Protein AF-A0A0J1I1K5-F1 (afdb_monomer)

Solvent-accessible surface area (backbone atoms only — not comparable to full-atom values): 11848 Å² total; per-residue (Å²): 134,92,85,88,84,86,86,89,80,87,79,89,81,82,86,81,88,86,82,92,75,93,71,83,93,69,88,73,75,81,76,77,74,76,81,71,86,80,82,80,88,80,80,95,69,95,68,82,81,65,85,72,53,59,38,72,76,64,66,88,51,59,32,38,36,41,25,51,65,51,42,78,45,82,43,47,70,84,40,89,60,42,67,55,55,51,52,55,54,34,62,26,36,70,67,65,39,39,75,41,94,52,86,81,51,75,65,55,53,53,54,40,43,43,67,34,41,28,42,35,40,34,38,93,55,79,43,77,46,81,44,49,53,62,54,93,87,54,91,70,64,73,42,82,44,63,28,36,36,40,36,36,61,50,78,59,47,97,73,29,40,42,39,50,28,65,78,81,59,39,42,34,27,60,43,53,73,33,65,69,55,55,54,63,73,73,109

Secondary structure (DSSP, 8-state):
-----------------------------------------------------GGGG-PPPSEEEEEETTEEEEEETTSTTHHHHHHHHHHTT-S-PEEP-----HHHHHHHHHHS-EEEEEEEEEEEEEE----SSS--PPEEEEEEEEEEE-S--TT--BEEES-SS--EEPPPP-HHHHHHHT-

Foldseek 3Di:
DDDDDDDDDDDDDDDDDDDDDDDDDDPPPPPPPPLDPPQDDDDDDPDDPDPFQQLVVQDQFQWKWKADQLDTDIGGPPHPCRVVLSVLQSVQSGDFKDFDPDDDDPVNVNVCSNGFTKMKRFHPAWDWDFGWGDDPPDDTRTDIAIAGIWMFTQPQDQQTWIQGPPHPTHTMDDTHHCVVVVVVVVD

Radius of gyration: 24.59 Å; Cα contacts (8 Å, |Δi|>4): 272; chains: 1; bounding box: 60×59×76 Å

pLDDT: mean 71.67, std 24.19, range [26.0, 98.5]

Mean predicted aligned error: 14.51 Å

Nearest PDB structures (foldseek):
  9fsm-assembly1_A  TM=4.388E-01  e=3.111E+00  Klebsiella pneumoniae
  8co5-assembly1_A-2  TM=2.235E-01  e=1.132E+00  Agrobacterium fabrum str. C58
  5cd4-assembly2_Q  TM=4.104E-01  e=5.007E+00  Escherichia coli K-12
  3gw6-assembly1_B  TM=1.345E-01  e=1.618E+00  Escherichia phage K1F

Sequence (187 aa):
MNRILFPVICVIFLLVSGCNSTSDSTGKKINTVKTQMNISSESEGKRIITKNNAADLVKIPNKILYYHQGKSTVIPNNDPRFNNLINMTKARLDGSIDIYKSVITLSDVSAQKEKTDLLEFVYDNNVEVFWKPHANGQTQYQYRLVYNSLIFPLDGTRRDWLIVLPIQNGPLGPLKSPDELLKYLNT

Structure (mmCIF, N/CA/C/O backbone):
data_AF-A0A0J1I1K5-F1
#
_entry.id   AF-A0A0J1I1K5-F1
#
loop_
_atom_site.group_PDB
_atom_site.id
_atom_site.type_symbol
_atom_site.label_atom_id
_atom_site.label_alt_id
_atom_site.label_comp_id
_atom_site.label_asym_id
_atom_site.label_entity_id
_atom_site.label_seq_id
_atom_site.pdbx_PDB_ins_code
_atom_site.Cartn_x
_atom_site.Cartn_y
_atom_site.Cartn_z
_atom_site.occupancy
_atom_site.B_iso_or_equiv
_atom_site.auth_seq_id
_atom_site.auth_comp_id
_atom_site.auth_asym_id
_atom_site.auth_atom_id
_atom_site.pdbx_PDB_model_num
ATOM 1 N N . MET A 1 1 ? -27.178 -42.976 47.865 1.00 42.22 1 MET A N 1
ATOM 2 C CA . MET A 1 1 ? -25.808 -43.022 47.308 1.00 42.22 1 MET A CA 1
ATOM 3 C C . MET A 1 1 ? -25.881 -42.720 45.821 1.00 42.22 1 MET A C 1
ATOM 5 O O . MET A 1 1 ? -26.659 -43.355 45.124 1.00 42.22 1 MET A O 1
ATOM 9 N N . ASN A 1 2 ? -25.123 -41.715 45.382 1.00 43.59 2 ASN A N 1
ATOM 10 C CA . ASN A 1 2 ? -24.944 -41.308 43.987 1.00 43.59 2 ASN A CA 1
ATOM 11 C C . ASN A 1 2 ? -24.525 -42.474 43.079 1.00 43.59 2 ASN A C 1
ATOM 13 O O . ASN A 1 2 ? -23.621 -43.219 43.454 1.00 43.59 2 ASN A O 1
ATOM 17 N N . ARG A 1 3 ? -25.036 -42.500 41.839 1.00 43.06 3 ARG A N 1
ATOM 18 C CA . ARG A 1 3 ? -24.222 -42.261 40.630 1.00 43.06 3 ARG A CA 1
ATOM 19 C C . ARG A 1 3 ? -25.092 -42.117 39.376 1.00 43.06 3 ARG A C 1
ATOM 21 O O . ARG A 1 3 ? -25.944 -42.943 39.083 1.00 43.06 3 ARG A O 1
ATOM 28 N N . ILE A 1 4 ? -24.825 -41.022 38.675 1.00 49.50 4 ILE A N 1
ATOM 29 C CA . ILE A 1 4 ? -25.333 -40.617 37.367 1.00 49.50 4 ILE A CA 1
ATOM 30 C C . ILE A 1 4 ? -24.467 -41.290 36.291 1.00 49.50 4 ILE A C 1
ATOM 32 O O . ILE A 1 4 ? -23.243 -41.259 36.413 1.00 49.50 4 ILE A O 1
ATOM 36 N N . LEU A 1 5 ? -25.079 -41.813 35.224 1.00 41.66 5 LEU A N 1
ATOM 37 C CA . LEU A 1 5 ? -24.466 -41.874 33.893 1.00 41.66 5 LEU A CA 1
ATOM 38 C C . LEU A 1 5 ? -25.582 -41.818 32.831 1.00 41.66 5 LEU A C 1
ATOM 40 O O . LEU A 1 5 ? -26.450 -42.684 32.780 1.00 41.66 5 LEU A O 1
ATOM 44 N N . PHE A 1 6 ? -25.578 -40.742 32.049 1.00 35.94 6 PHE A N 1
ATOM 45 C CA . PHE A 1 6 ? -26.524 -40.397 30.977 1.00 35.94 6 PHE A CA 1
ATOM 46 C C . PHE A 1 6 ? -25.910 -40.761 29.593 1.00 35.94 6 PH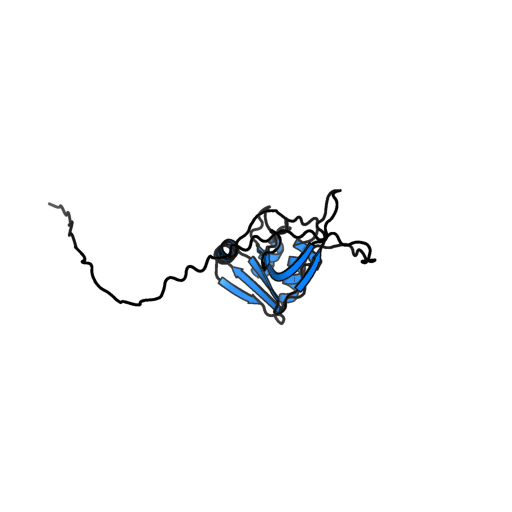E A C 1
ATOM 48 O O . PHE A 1 6 ? -24.762 -41.202 29.554 1.00 35.94 6 PHE A O 1
ATOM 55 N N . PRO A 1 7 ? -26.645 -40.676 28.464 1.00 53.16 7 PRO A N 1
ATOM 56 C CA . PRO A 1 7 ? -26.946 -41.812 27.592 1.00 53.16 7 PRO A CA 1
ATOM 57 C C . PRO A 1 7 ? -26.223 -41.771 26.230 1.00 53.16 7 PRO A C 1
ATOM 59 O O . PRO A 1 7 ? -25.714 -40.736 25.808 1.00 53.16 7 PRO A O 1
ATOM 62 N N . VAL A 1 8 ? -26.277 -42.879 25.482 1.00 41.12 8 VAL A N 1
ATOM 63 C CA . VAL A 1 8 ? -25.987 -42.907 24.038 1.00 41.12 8 VAL A CA 1
ATOM 64 C C . VAL A 1 8 ? -27.304 -43.145 23.306 1.00 41.12 8 VAL A C 1
ATOM 66 O O . VAL A 1 8 ? -27.814 -44.262 23.272 1.00 41.12 8 VAL A O 1
ATOM 69 N N . ILE A 1 9 ? -27.884 -42.074 22.765 1.00 49.22 9 ILE A N 1
ATOM 70 C CA . ILE A 1 9 ? -29.053 -42.134 21.885 1.00 49.22 9 ILE A CA 1
ATOM 71 C C . ILE A 1 9 ? -28.537 -42.048 20.449 1.00 49.22 9 ILE A C 1
ATOM 73 O O . ILE A 1 9 ? -28.048 -41.008 20.012 1.00 49.22 9 ILE A O 1
ATOM 77 N N . CYS A 1 10 ? -28.646 -43.160 19.725 1.00 38.72 10 CYS A N 1
ATOM 78 C CA . CYS A 1 10 ? -28.523 -43.199 18.274 1.00 38.72 10 CYS A CA 1
ATOM 79 C C . CYS A 1 10 ? -29.703 -42.448 17.651 1.00 38.72 10 CYS A C 1
ATOM 81 O O . CYS A 1 10 ? -30.845 -42.880 17.800 1.00 38.72 10 CYS A O 1
ATOM 83 N N . VAL A 1 11 ? -29.436 -41.373 16.910 1.00 41.34 11 VAL A N 1
ATOM 84 C CA . VAL A 1 11 ? -30.421 -40.792 15.991 1.00 41.34 11 VAL A CA 1
ATOM 85 C C . VAL A 1 11 ? -29.914 -40.965 14.567 1.00 41.34 11 VAL A C 1
ATOM 87 O O . VAL A 1 11 ? -28.931 -40.362 14.145 1.00 41.34 11 VAL A O 1
ATOM 90 N N . ILE A 1 12 ? -30.611 -41.845 13.859 1.00 45.97 12 ILE A N 1
ATOM 91 C CA . ILE A 1 12 ? -30.556 -42.064 12.418 1.00 45.97 12 ILE A CA 1
ATOM 92 C C . ILE A 1 12 ? -31.216 -40.856 11.743 1.00 45.97 12 ILE A C 1
ATOM 94 O O . ILE A 1 12 ? -32.338 -40.507 12.106 1.00 45.97 12 ILE A O 1
ATOM 98 N N . PHE A 1 13 ? -30.568 -40.257 10.740 1.00 38.47 13 PHE A N 1
ATOM 99 C CA . PHE A 1 13 ? -31.243 -39.360 9.799 1.00 38.47 13 PHE A CA 1
ATOM 100 C C . PHE A 1 13 ? -31.047 -39.838 8.359 1.00 38.47 13 PHE A C 1
ATOM 102 O O . PHE A 1 13 ? -29.935 -40.079 7.893 1.00 38.47 13 PHE A O 1
ATOM 109 N N . LEU A 1 14 ? -32.194 -40.023 7.713 1.00 34.03 14 LEU A N 1
ATOM 110 C CA . LEU A 1 14 ? -32.440 -40.548 6.378 1.00 34.03 14 LEU A CA 1
ATOM 111 C C . LEU A 1 14 ? -32.019 -39.563 5.270 1.00 34.03 14 LEU A C 1
ATOM 113 O O . LEU A 1 14 ? -32.291 -38.367 5.353 1.00 34.03 14 LEU A O 1
ATOM 117 N N . LEU A 1 15 ? -31.437 -40.109 4.196 1.00 41.03 15 LEU A N 1
ATOM 118 C CA . LEU A 1 15 ? -31.543 -39.601 2.814 1.00 41.03 15 LEU A CA 1
ATOM 119 C C . LEU A 1 15 ? -33.011 -39.820 2.353 1.00 41.03 15 LEU A C 1
ATOM 121 O O . LEU A 1 15 ? -33.654 -40.735 2.858 1.00 41.03 15 LEU A O 1
ATOM 125 N N . VAL A 1 16 ? -33.651 -39.070 1.445 1.00 39.62 16 VAL A N 1
ATOM 126 C CA . VAL A 1 16 ? -33.302 -38.780 0.040 1.00 39.62 16 VAL A CA 1
ATOM 127 C C . VAL A 1 16 ? -34.242 -37.679 -0.529 1.00 39.62 16 VAL A C 1
ATOM 129 O O . VAL A 1 16 ? -35.388 -37.584 -0.099 1.00 39.62 16 VAL A O 1
ATOM 132 N N . SER A 1 17 ? -33.784 -36.999 -1.596 1.00 36.69 17 SER A N 1
ATOM 133 C CA . SER A 1 17 ? -34.546 -36.415 -2.735 1.00 36.69 17 SER A CA 1
ATOM 134 C C . SER A 1 17 ? -35.222 -35.047 -2.533 1.00 36.69 17 SER A C 1
ATOM 136 O O . SER A 1 17 ? -36.036 -34.875 -1.643 1.00 36.69 17 SER A O 1
ATOM 138 N N . GLY A 1 18 ? -35.014 -34.027 -3.373 1.00 30.19 18 GLY A N 1
ATOM 139 C CA . GLY A 1 18 ? -34.234 -33.903 -4.605 1.00 30.19 18 GLY A CA 1
ATOM 140 C C . GLY A 1 18 ? -34.446 -32.519 -5.239 1.00 30.19 18 GLY A C 1
ATOM 141 O O . GLY A 1 18 ? -35.265 -31.741 -4.759 1.00 30.19 18 GLY A O 1
ATOM 142 N N . CYS A 1 19 ? -33.731 -32.224 -6.325 1.00 27.92 19 CYS A N 1
ATOM 143 C CA . CYS A 1 19 ? -34.276 -31.470 -7.457 1.00 27.92 19 CYS A CA 1
ATOM 144 C C . CYS A 1 19 ? -33.367 -31.645 -8.679 1.00 27.92 19 CYS A C 1
ATOM 146 O O . CYS A 1 19 ? -32.163 -31.401 -8.618 1.00 27.92 19 CYS A O 1
ATOM 148 N N . ASN A 1 20 ? -33.980 -32.078 -9.779 1.00 33.16 20 ASN A N 1
ATOM 149 C CA . ASN A 1 20 ? -33.426 -32.049 -11.123 1.00 33.16 20 ASN A CA 1
ATOM 150 C C . ASN A 1 20 ? -33.171 -30.601 -11.551 1.00 33.16 20 ASN A C 1
ATOM 152 O O . ASN A 1 20 ? -34.064 -29.759 -11.505 1.00 33.16 20 ASN A O 1
ATOM 156 N N . SER A 1 21 ? -31.989 -30.344 -12.090 1.00 33.28 21 SER A N 1
ATOM 157 C CA . SER A 1 21 ? -31.790 -29.339 -13.130 1.00 33.28 21 SER A CA 1
ATOM 158 C C . SER A 1 21 ? -30.712 -29.874 -14.055 1.00 33.28 21 SER A C 1
ATOM 160 O O . SER A 1 21 ? -29.524 -29.856 -13.745 1.00 33.28 21 SER A O 1
ATOM 162 N N . THR A 1 22 ? -31.165 -30.432 -15.171 1.00 36.47 22 THR A N 1
ATOM 163 C CA . THR A 1 22 ? -30.369 -30.709 -16.359 1.00 36.47 22 THR A CA 1
ATOM 164 C C . THR A 1 22 ? -29.665 -29.415 -16.765 1.00 36.47 22 THR A C 1
ATOM 166 O O . THR A 1 22 ? -30.315 -28.439 -17.129 1.00 36.47 22 THR A O 1
ATOM 169 N N . SER A 1 23 ? -28.340 -29.393 -16.675 1.00 32.69 23 SER A N 1
ATOM 170 C CA . SER A 1 23 ? -27.503 -28.380 -17.309 1.00 32.69 23 SER A CA 1
ATOM 171 C C . SER A 1 23 ? -26.355 -29.112 -17.971 1.00 32.69 23 SER A C 1
ATOM 173 O O . SER A 1 23 ? -25.523 -29.723 -17.301 1.00 32.69 23 SER A O 1
ATOM 175 N N . ASP A 1 24 ? -26.364 -29.050 -19.294 1.00 28.25 24 ASP A N 1
ATOM 176 C CA . ASP A 1 24 ? -25.422 -29.677 -20.198 1.00 28.25 24 ASP A CA 1
ATOM 177 C C . ASP A 1 24 ? -23.966 -29.511 -19.767 1.00 28.25 24 ASP A C 1
ATOM 179 O O . ASP A 1 24 ? -23.454 -28.418 -19.501 1.00 28.25 24 ASP A O 1
ATOM 183 N N . SER A 1 25 ? -23.276 -30.646 -19.775 1.00 31.00 25 SER A N 1
ATOM 184 C CA . SER A 1 25 ? -21.831 -30.741 -19.750 1.00 31.00 25 SER A CA 1
ATOM 185 C C . SER A 1 25 ? -21.256 -30.051 -20.985 1.00 31.00 25 SER A C 1
ATOM 187 O O . SER A 1 25 ? -21.113 -30.658 -22.045 1.00 31.00 25 SER A O 1
ATOM 189 N N . THR A 1 26 ? -20.856 -28.793 -20.839 1.00 29.73 26 THR A N 1
ATOM 190 C CA . THR A 1 26 ? -19.842 -28.215 -21.720 1.00 29.73 26 THR A CA 1
ATOM 191 C C . THR A 1 26 ? -18.628 -27.912 -20.864 1.00 29.73 26 THR A C 1
ATOM 193 O O . THR A 1 26 ? -18.591 -26.933 -20.120 1.00 29.73 26 THR A O 1
ATOM 196 N N . GLY A 1 27 ? -17.643 -28.810 -20.928 1.00 35.97 27 GLY A N 1
ATOM 197 C CA . GLY A 1 27 ? -16.350 -28.647 -20.283 1.00 35.97 27 GLY A CA 1
ATOM 198 C C . GLY A 1 27 ? -15.668 -27.381 -20.786 1.00 35.97 27 GLY A C 1
ATOM 199 O O . GLY A 1 27 ? -14.977 -27.391 -21.802 1.00 35.97 27 GLY A O 1
ATOM 200 N N . LYS A 1 28 ? -15.844 -26.275 -20.064 1.00 27.98 28 LYS A N 1
ATOM 201 C CA . LYS A 1 28 ? -15.063 -25.065 -20.282 1.00 27.98 28 LYS A CA 1
ATOM 202 C C . LYS A 1 28 ? -13.755 -25.248 -19.526 1.00 27.98 28 LYS A C 1
ATOM 204 O O . LYS A 1 28 ? -13.669 -24.987 -18.329 1.00 27.98 28 LYS A O 1
ATOM 209 N N . LYS A 1 29 ? -12.748 -25.762 -20.243 1.00 31.41 29 LYS A N 1
ATOM 210 C CA . LYS A 1 29 ? -11.332 -25.687 -19.863 1.00 31.41 29 LYS A CA 1
ATOM 211 C C . LYS A 1 29 ? -11.087 -24.308 -19.250 1.00 31.41 29 LYS A C 1
ATOM 213 O O . LYS A 1 29 ? -11.186 -23.297 -19.947 1.00 31.41 29 LYS A O 1
ATOM 218 N N . ILE A 1 30 ? -10.790 -24.269 -17.955 1.00 28.77 30 ILE A N 1
ATOM 219 C CA . ILE A 1 30 ? -10.216 -23.087 -17.324 1.00 28.77 30 ILE A CA 1
ATOM 220 C C . ILE A 1 30 ? -8.860 -22.927 -18.002 1.00 28.77 30 ILE A C 1
ATOM 222 O O . ILE A 1 30 ? -7.929 -23.687 -17.742 1.00 28.77 30 ILE A O 1
ATOM 226 N N . ASN A 1 31 ? -8.779 -22.001 -18.956 1.00 26.00 31 ASN A N 1
ATOM 227 C CA . ASN A 1 31 ? -7.513 -21.598 -19.533 1.00 26.00 31 ASN A CA 1
ATOM 228 C C . ASN A 1 31 ? -6.713 -20.958 -18.403 1.00 26.00 31 ASN A C 1
ATOM 230 O O . ASN A 1 31 ? -6.902 -19.790 -18.074 1.00 26.00 31 ASN 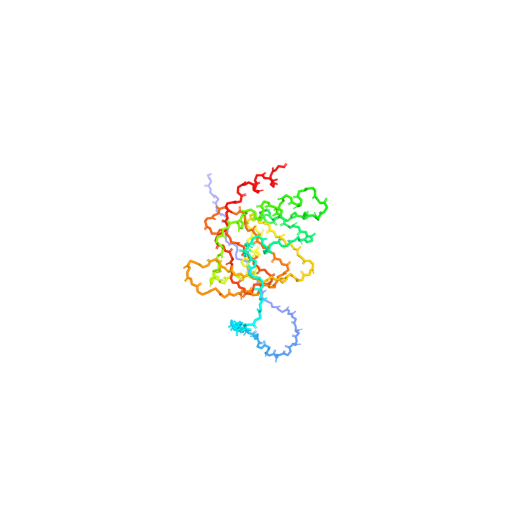A O 1
ATOM 234 N N . THR A 1 32 ? -5.829 -21.743 -17.793 1.00 30.56 32 THR A N 1
ATOM 235 C CA . THR A 1 32 ? -4.683 -21.221 -17.065 1.00 30.56 32 THR A CA 1
ATOM 236 C C . THR A 1 32 ? -3.912 -20.371 -18.064 1.00 30.56 32 THR A C 1
ATOM 238 O O . THR A 1 32 ? -3.173 -20.892 -18.902 1.00 30.56 32 THR A O 1
ATOM 241 N N . VAL A 1 33 ? -4.149 -19.061 -18.037 1.00 31.34 33 VAL A N 1
ATOM 242 C CA . VAL A 1 33 ? -3.334 -18.099 -18.766 1.00 31.34 33 VAL A CA 1
ATOM 243 C C . VAL A 1 33 ? -1.942 -18.229 -18.166 1.00 31.34 33 VAL A C 1
ATOM 245 O O . VAL A 1 33 ? -1.673 -17.763 -17.062 1.00 31.34 33 VAL A O 1
ATOM 248 N N . LYS A 1 34 ? -1.067 -18.957 -18.863 1.00 28.77 34 LYS A N 1
ATOM 249 C CA . LYS A 1 34 ? 0.369 -18.907 -18.621 1.00 28.77 34 LYS A CA 1
ATOM 250 C C . LYS A 1 34 ? 0.788 -17.484 -18.958 1.00 28.77 34 LYS A C 1
ATOM 252 O O . LYS A 1 34 ? 0.974 -17.161 -20.127 1.00 28.77 34 LYS A O 1
ATOM 257 N N . THR A 1 35 ? 0.876 -16.626 -17.950 1.00 30.88 35 THR A N 1
ATOM 258 C CA . THR A 1 35 ? 1.428 -15.285 -18.114 1.00 30.88 35 THR A CA 1
ATOM 259 C C . THR A 1 35 ? 2.913 -15.443 -18.417 1.00 30.88 35 THR A C 1
ATOM 261 O O . THR A 1 35 ? 3.734 -15.682 -17.535 1.00 30.88 35 THR A O 1
ATOM 264 N N . GLN A 1 36 ? 3.242 -15.413 -19.704 1.00 28.73 36 GLN A N 1
ATOM 265 C CA . GLN A 1 36 ? 4.609 -15.371 -20.190 1.00 28.73 36 GLN A CA 1
ATOM 266 C C . GLN A 1 36 ? 5.173 -13.990 -19.839 1.00 28.73 36 GLN A C 1
ATOM 268 O O . GLN A 1 36 ? 4.594 -12.970 -20.212 1.00 28.73 36 GLN A O 1
ATOM 273 N N . MET A 1 37 ? 6.287 -13.949 -19.103 1.00 29.20 37 MET A N 1
ATOM 274 C CA . MET A 1 37 ? 7.078 -12.728 -18.952 1.00 29.20 37 MET A CA 1
ATOM 275 C C . MET A 1 37 ? 7.575 -12.310 -20.339 1.00 29.20 37 MET A C 1
ATOM 277 O O . MET A 1 37 ? 8.533 -12.888 -20.848 1.00 29.20 37 MET A O 1
ATOM 281 N N . ASN A 1 38 ? 6.932 -11.318 -20.954 1.00 29.17 38 ASN A N 1
ATOM 282 C CA . ASN A 1 38 ? 7.480 -10.655 -22.129 1.00 29.17 38 ASN A CA 1
ATOM 283 C C . ASN A 1 38 ? 8.455 -9.575 -21.657 1.00 29.17 38 ASN A C 1
ATOM 285 O O . ASN A 1 38 ? 8.061 -8.477 -21.272 1.00 29.17 38 ASN A O 1
ATOM 289 N N . ILE A 1 39 ? 9.743 -9.917 -21.668 1.00 34.47 39 ILE A N 1
ATOM 290 C CA . ILE A 1 39 ? 10.837 -8.956 -21.542 1.00 34.47 39 ILE A CA 1
ATOM 291 C C . ILE A 1 39 ? 11.001 -8.317 -22.923 1.00 34.47 39 ILE A C 1
ATOM 293 O O . ILE A 1 39 ? 11.646 -8.883 -23.801 1.00 34.47 39 ILE A O 1
ATOM 297 N N . SER A 1 40 ? 10.379 -7.160 -23.146 1.00 31.09 40 SER A N 1
ATOM 298 C CA . SER A 1 40 ? 10.615 -6.365 -24.352 1.00 31.09 40 SER A CA 1
ATOM 299 C C . SER A 1 40 ? 11.877 -5.522 -24.166 1.00 31.09 40 SER A C 1
ATOM 301 O O . SER A 1 40 ? 11.883 -4.549 -23.410 1.00 31.09 40 SER A O 1
ATOM 303 N N . SER A 1 41 ? 12.957 -5.894 -24.847 1.00 36.34 41 SER A N 1
ATOM 304 C CA . SER A 1 41 ? 14.108 -5.021 -25.070 1.00 36.34 41 SER A CA 1
ATOM 305 C C . SER A 1 41 ? 13.814 -4.122 -26.273 1.00 36.34 41 SER A C 1
ATOM 307 O O . SER A 1 41 ? 13.939 -4.573 -27.408 1.00 36.34 41 SER A O 1
ATOM 309 N N . GLU A 1 42 ? 13.412 -2.872 -26.041 1.00 37.56 42 GLU A N 1
ATOM 310 C CA . GLU A 1 42 ? 13.318 -1.867 -27.107 1.00 37.56 42 GLU A CA 1
ATOM 311 C C . GLU A 1 42 ? 14.456 -0.847 -27.014 1.00 37.56 42 GLU A C 1
ATOM 313 O O . GLU A 1 42 ? 14.794 -0.326 -25.948 1.00 37.56 42 GLU A O 1
ATOM 318 N N . SER A 1 43 ? 15.060 -0.631 -28.180 1.00 34.66 43 SER A N 1
ATOM 319 C CA . SER A 1 43 ? 16.214 0.204 -28.487 1.00 34.66 43 SER A CA 1
ATOM 320 C C . SER A 1 43 ? 15.898 1.701 -28.499 1.00 34.66 43 SER A C 1
ATOM 322 O O . SER A 1 43 ? 14.837 2.120 -28.949 1.00 34.66 43 SER A O 1
ATOM 324 N N . GLU A 1 44 ? 16.890 2.484 -28.072 1.00 40.62 44 GLU A N 1
ATOM 325 C CA . GLU A 1 44 ? 17.226 3.840 -28.537 1.00 40.62 44 GLU A CA 1
ATOM 326 C C . GLU A 1 44 ? 16.067 4.792 -28.882 1.00 40.62 44 GLU A C 1
ATOM 328 O O . GLU A 1 44 ? 15.851 5.202 -30.017 1.00 40.62 44 GLU A O 1
ATOM 333 N N . GLY A 1 45 ? 15.403 5.273 -27.835 1.00 32.06 45 GLY A N 1
ATOM 334 C CA . GLY A 1 45 ? 14.784 6.594 -27.815 1.00 32.06 45 GLY A CA 1
ATOM 335 C C . GLY A 1 45 ? 15.205 7.280 -26.523 1.00 32.06 45 GLY A C 1
ATOM 336 O O . GLY A 1 45 ? 15.132 6.667 -25.459 1.00 32.06 45 GLY A O 1
ATOM 337 N N . LYS A 1 46 ? 15.698 8.519 -26.601 1.00 34.97 46 LYS A N 1
ATOM 338 C CA . LYS A 1 46 ? 16.242 9.325 -25.493 1.00 34.97 46 LYS A CA 1
ATOM 339 C C . LYS A 1 46 ? 15.206 9.527 -24.366 1.00 34.97 46 LYS A C 1
ATOM 341 O O . LYS A 1 46 ? 14.611 10.592 -24.242 1.00 34.97 46 LYS A O 1
ATOM 346 N N . ARG A 1 47 ? 14.974 8.505 -23.535 1.00 41.03 47 ARG A N 1
ATOM 347 C CA . ARG A 1 47 ? 14.205 8.593 -22.289 1.00 41.03 47 ARG A CA 1
ATOM 348 C C . ARG A 1 47 ? 15.096 9.275 -21.262 1.00 41.03 47 ARG A C 1
ATOM 350 O O . ARG A 1 47 ? 16.129 8.733 -20.879 1.00 41.03 47 ARG A O 1
ATOM 357 N N . ILE A 1 48 ? 14.702 10.476 -20.846 1.00 35.94 48 ILE A N 1
ATOM 358 C CA . ILE A 1 48 ? 15.296 11.191 -19.714 1.00 35.94 48 ILE A CA 1
ATOM 359 C C . ILE A 1 48 ? 15.297 10.222 -18.527 1.00 35.94 48 ILE A C 1
ATOM 361 O O . ILE A 1 48 ? 14.240 9.809 -18.052 1.00 35.94 48 ILE A O 1
ATOM 365 N N . ILE A 1 49 ? 16.485 9.792 -18.102 1.00 39.50 49 ILE A N 1
ATOM 366 C CA . ILE A 1 49 ? 16.653 8.938 -16.928 1.00 39.50 49 ILE A CA 1
ATOM 367 C C . ILE A 1 49 ? 16.551 9.862 -15.718 1.00 39.50 49 ILE A C 1
ATOM 369 O O . ILE A 1 49 ? 17.547 10.364 -15.203 1.00 39.50 49 ILE A O 1
ATOM 373 N N . THR A 1 50 ? 15.322 10.143 -15.301 1.00 41.47 50 THR A N 1
ATOM 374 C CA . THR A 1 50 ? 15.049 10.725 -13.989 1.00 41.47 50 THR A CA 1
ATOM 375 C C . T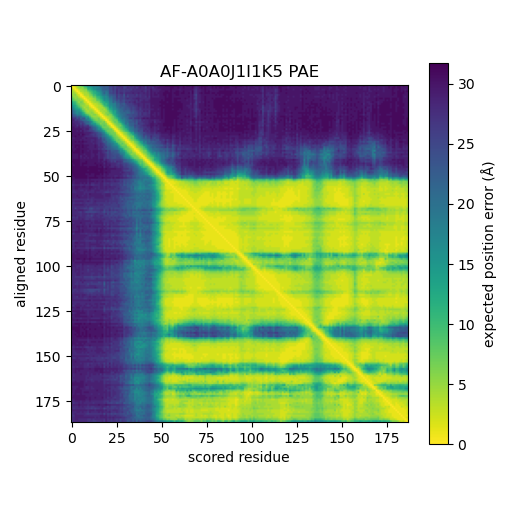HR A 1 50 ? 15.538 9.722 -12.941 1.00 41.47 50 THR A C 1
ATOM 377 O O . THR A 1 50 ? 15.359 8.516 -13.120 1.00 41.47 50 THR A O 1
ATOM 380 N N . LYS A 1 51 ? 16.196 10.185 -11.869 1.00 48.62 51 LYS A N 1
ATOM 381 C CA . LYS A 1 51 ? 16.486 9.354 -10.687 1.00 48.62 51 LYS A CA 1
ATOM 382 C C . LYS A 1 51 ? 15.206 8.593 -10.315 1.00 48.62 51 LYS A C 1
ATOM 384 O O . LYS A 1 51 ? 14.244 9.224 -9.900 1.00 48.62 51 LYS A O 1
ATOM 389 N N . ASN A 1 52 ? 15.184 7.274 -10.501 1.00 60.56 52 ASN A N 1
ATOM 390 C CA . ASN A 1 52 ? 14.006 6.460 -10.210 1.00 60.56 52 ASN A CA 1
ATOM 391 C C . ASN A 1 52 ? 13.885 6.292 -8.697 1.00 60.56 52 ASN A C 1
ATOM 393 O O . ASN A 1 52 ? 14.566 5.452 -8.112 1.00 60.56 52 ASN A O 1
ATOM 397 N N . ASN A 1 53 ? 13.035 7.099 -8.069 1.00 73.88 53 ASN A N 1
ATOM 398 C CA . ASN A 1 53 ? 12.663 6.916 -6.677 1.00 73.88 53 ASN A CA 1
ATOM 399 C C . ASN A 1 53 ? 11.472 5.951 -6.626 1.00 73.88 53 ASN A C 1
ATOM 401 O O . ASN A 1 53 ? 10.488 6.140 -7.339 1.00 73.88 53 ASN A O 1
ATOM 405 N N . ALA A 1 54 ? 11.521 4.913 -5.792 1.00 81.00 54 ALA A N 1
ATOM 406 C CA . ALA A 1 54 ? 10.380 4.012 -5.655 1.00 81.00 54 ALA A CA 1
ATOM 407 C C . ALA A 1 54 ? 9.137 4.719 -5.075 1.00 81.00 54 ALA A C 1
ATOM 409 O O . ALA A 1 54 ? 8.016 4.289 -5.328 1.00 81.00 54 ALA A O 1
ATOM 410 N N . ALA A 1 55 ? 9.302 5.870 -4.411 1.00 85.50 55 ALA A N 1
ATOM 411 C CA . ALA A 1 55 ? 8.195 6.750 -4.037 1.00 85.50 55 ALA A CA 1
ATOM 412 C C . ALA A 1 55 ? 7.364 7.248 -5.240 1.00 85.50 55 ALA A C 1
ATOM 414 O O . ALA A 1 55 ? 6.192 7.596 -5.067 1.00 85.50 55 ALA A O 1
ATOM 415 N N . ASP A 1 56 ? 7.919 7.246 -6.460 1.00 85.25 56 ASP A N 1
ATOM 416 C CA . ASP A 1 56 ? 7.204 7.635 -7.682 1.00 85.25 56 ASP A CA 1
ATOM 417 C C . ASP A 1 56 ? 6.136 6.618 -8.105 1.00 85.25 56 ASP A C 1
ATOM 419 O O . ASP A 1 56 ? 5.235 6.977 -8.878 1.00 85.25 56 ASP A O 1
ATOM 423 N N . LEU A 1 57 ? 6.202 5.391 -7.562 1.00 87.25 57 LEU A N 1
ATOM 424 C CA . LEU A 1 57 ? 5.138 4.386 -7.635 1.00 87.25 57 LEU A CA 1
ATOM 425 C C . LEU A 1 57 ? 3.871 4.868 -6.922 1.00 87.25 57 LEU A C 1
ATOM 427 O O . LEU A 1 57 ? 2.772 4.442 -7.246 1.00 87.25 57 LEU A O 1
ATOM 431 N N . VAL A 1 58 ? 3.971 5.781 -5.960 1.00 92.31 58 VAL A N 1
ATOM 432 C CA . VAL A 1 58 ? 2.805 6.248 -5.210 1.00 92.31 58 VAL A CA 1
ATOM 433 C C . VAL A 1 58 ? 2.296 7.550 -5.820 1.00 92.31 58 VAL A C 1
ATOM 435 O O . VAL A 1 58 ? 2.723 8.655 -5.470 1.00 92.31 58 VAL A O 1
ATOM 438 N N . LYS A 1 59 ? 1.356 7.430 -6.761 1.00 93.75 59 LYS A N 1
ATOM 439 C CA . LYS A 1 59 ? 0.543 8.570 -7.218 1.00 93.75 59 LYS A CA 1
ATOM 440 C C . LYS A 1 59 ? -0.519 8.907 -6.173 1.00 93.75 59 LYS A C 1
ATOM 442 O O . LYS A 1 59 ? -0.770 8.106 -5.275 1.00 93.75 59 LYS A O 1
ATOM 447 N N . ILE A 1 60 ? -1.128 10.086 -6.286 1.00 95.94 60 ILE A N 1
ATOM 448 C CA . ILE A 1 60 ? -2.229 10.495 -5.403 1.00 95.94 60 ILE A CA 1
ATOM 449 C C . ILE A 1 60 ? -3.413 9.541 -5.647 1.00 95.94 60 ILE A C 1
ATOM 451 O O . ILE A 1 60 ? -3.890 9.491 -6.781 1.00 95.94 60 ILE A O 1
ATOM 455 N N . PRO A 1 61 ? -3.846 8.751 -4.647 1.00 97.62 61 PRO A N 1
ATOM 456 C CA . PRO A 1 61 ? -4.994 7.866 -4.788 1.00 97.62 61 PRO A CA 1
ATOM 457 C C . PRO A 1 61 ? -6.315 8.643 -4.730 1.00 97.62 61 PRO A C 1
ATOM 459 O O . PRO A 1 61 ? -6.353 9.812 -4.352 1.00 97.62 61 PRO A O 1
ATOM 462 N N . ASN A 1 62 ? -7.415 7.982 -5.080 1.00 98.31 62 ASN A N 1
ATOM 463 C CA . ASN A 1 62 ? -8.768 8.528 -4.933 1.00 98.31 62 ASN A CA 1
ATOM 464 C C . ASN A 1 62 ? -9.264 8.386 -3.487 1.00 98.31 62 ASN A C 1
ATOM 466 O O . ASN A 1 62 ? -9.965 9.254 -2.968 1.00 98.31 62 ASN A O 1
ATOM 470 N N . LYS A 1 63 ? -8.869 7.295 -2.825 1.00 98.19 63 LYS A N 1
ATOM 471 C CA . LYS A 1 63 ? -9.132 7.020 -1.410 1.00 98.19 63 LYS A CA 1
ATOM 472 C C . LYS A 1 63 ? -8.055 6.107 -0.835 1.00 98.19 63 LYS A C 1
ATOM 474 O O . LYS A 1 63 ? -7.397 5.367 -1.569 1.00 98.19 63 LYS A O 1
ATOM 479 N N . ILE A 1 64 ? -7.925 6.124 0.483 1.00 98.50 64 ILE A N 1
ATOM 480 C CA . ILE A 1 64 ? -7.114 5.162 1.225 1.00 98.50 64 ILE A CA 1
ATOM 481 C C . ILE A 1 64 ? -8.070 4.291 2.036 1.00 98.50 64 ILE A C 1
ATOM 483 O O . ILE A 1 64 ? -8.992 4.801 2.670 1.00 98.50 64 ILE A O 1
ATOM 487 N N . LEU A 1 65 ? -7.877 2.978 2.002 1.00 97.81 65 LEU A N 1
ATOM 488 C CA . LEU A 1 65 ? -8.540 2.058 2.917 1.00 97.81 65 LEU A CA 1
ATOM 489 C C . LEU A 1 65 ? -7.527 1.642 3.974 1.00 97.81 65 LEU A C 1
ATOM 491 O O . LEU A 1 65 ? -6.457 1.140 3.639 1.00 97.81 65 LEU A O 1
ATOM 495 N N . TYR A 1 66 ? -7.868 1.853 5.239 1.00 96.44 66 TYR A N 1
ATOM 496 C CA . TYR A 1 66 ? -7.118 1.296 6.354 1.00 96.44 66 TYR A CA 1
ATOM 497 C C . TYR A 1 66 ? -7.838 0.050 6.846 1.00 96.44 66 TYR A C 1
ATOM 499 O O . TYR A 1 66 ? -8.994 0.136 7.262 1.00 96.44 66 TYR A O 1
ATOM 507 N N . TYR A 1 67 ? -7.172 -1.096 6.774 1.00 94.75 67 TYR A N 1
ATOM 508 C CA . TYR A 1 67 ? -7.672 -2.333 7.353 1.00 94.75 67 TYR A CA 1
ATOM 509 C C . TYR A 1 67 ? -6.993 -2.544 8.694 1.00 94.75 67 TYR A C 1
ATOM 511 O O . TYR A 1 67 ? -5.772 -2.457 8.780 1.00 94.75 67 TYR A O 1
ATOM 519 N N . HIS A 1 68 ? -7.798 -2.826 9.710 1.00 92.50 68 HIS A N 1
ATOM 520 C CA . HIS A 1 68 ? -7.358 -3.170 11.049 1.00 92.50 68 HIS A CA 1
ATOM 521 C C . HIS A 1 68 ? -8.139 -4.396 11.505 1.00 92.50 68 HIS A C 1
ATOM 523 O O . HIS A 1 68 ? -9.351 -4.315 11.734 1.00 92.50 68 HIS A O 1
ATOM 529 N N . GLN A 1 69 ? -7.458 -5.542 11.576 1.00 84.56 69 GLN A N 1
ATOM 530 C CA . GLN A 1 69 ? -8.030 -6.813 12.046 1.00 84.56 69 GLN A CA 1
ATOM 531 C C . GLN A 1 69 ? -9.387 -7.153 11.391 1.00 84.56 69 GLN A C 1
ATOM 533 O O . GLN A 1 69 ? -10.386 -7.415 12.064 1.00 84.56 69 GLN A O 1
ATOM 538 N N . GLY A 1 70 ? -9.448 -7.070 10.058 1.00 87.12 70 GLY A N 1
ATOM 539 C CA . GLY A 1 70 ? -10.640 -7.397 9.269 1.00 87.12 70 GLY A CA 1
ATOM 540 C C . GLY A 1 70 ? -11.700 -6.300 9.182 1.00 87.12 70 GLY A C 1
ATOM 541 O O . GLY A 1 70 ? -12.682 -6.463 8.461 1.00 87.12 70 GLY A O 1
ATOM 542 N N . LYS A 1 71 ? -11.511 -5.158 9.851 1.00 93.56 71 LYS A N 1
ATOM 543 C CA . LYS A 1 71 ? -12.364 -3.974 9.677 1.00 93.56 71 LYS A CA 1
ATOM 544 C C . LYS A 1 71 ? -11.700 -2.980 8.741 1.00 93.56 71 LYS A C 1
ATOM 546 O O . LYS A 1 71 ? -10.528 -2.672 8.916 1.00 93.56 71 LYS A O 1
ATOM 551 N N . SER A 1 72 ? -12.457 -2.438 7.790 1.00 96.00 72 SER A N 1
ATOM 552 C CA . SER A 1 72 ? -11.974 -1.402 6.874 1.00 96.00 72 SER A CA 1
ATOM 553 C C . SER A 1 72 ? -12.539 -0.027 7.225 1.00 96.00 72 SER A C 1
ATOM 555 O O . SER A 1 72 ? -13.758 0.135 7.313 1.00 96.00 72 SER A O 1
ATOM 557 N N . THR A 1 73 ? -11.669 0.972 7.308 1.00 96.12 73 THR A N 1
ATOM 558 C CA . THR A 1 73 ? -12.028 2.390 7.390 1.00 96.12 73 THR A CA 1
ATOM 559 C C . THR A 1 73 ? -11.686 3.070 6.070 1.00 96.12 73 THR A C 1
ATOM 561 O O . THR A 1 73 ? -10.562 2.955 5.579 1.00 96.12 73 THR A O 1
ATOM 564 N N . VAL A 1 74 ? -12.648 3.792 5.494 1.00 97.75 74 VAL A N 1
ATOM 565 C CA . VAL A 1 74 ? -12.431 4.598 4.286 1.00 97.75 74 VAL A CA 1
ATOM 566 C C . VAL A 1 74 ? -11.922 5.977 4.690 1.00 97.75 74 VAL A C 1
ATOM 568 O O . VAL A 1 74 ? -12.565 6.668 5.474 1.00 97.75 74 VAL A O 1
ATOM 571 N N . ILE A 1 75 ? -10.795 6.384 4.118 1.00 97.75 75 ILE A N 1
ATOM 572 C CA . ILE A 1 75 ? -10.190 7.705 4.289 1.00 97.75 75 ILE A CA 1
ATOM 573 C C . ILE A 1 75 ? -10.284 8.417 2.929 1.00 97.75 75 ILE A C 1
ATOM 575 O O . ILE A 1 75 ? -9.476 8.142 2.030 1.00 97.75 75 ILE A O 1
ATOM 579 N N . PRO A 1 76 ? -11.318 9.253 2.715 1.00 97.50 76 PRO A N 1
ATOM 580 C CA . PRO A 1 76 ? -11.505 9.978 1.461 1.00 97.50 76 PRO A CA 1
ATOM 581 C C . PRO A 1 76 ? -10.437 11.066 1.272 1.00 97.50 76 PRO A C 1
ATOM 583 O O . PRO A 1 76 ? -9.782 11.486 2.222 1.00 97.50 76 PRO A O 1
ATOM 586 N N . ASN A 1 77 ? -10.272 11.553 0.040 1.00 95.94 77 ASN A N 1
ATOM 587 C CA . ASN A 1 77 ? -9.244 12.547 -0.306 1.00 95.94 77 ASN A CA 1
ATOM 588 C C . ASN A 1 77 ? -9.391 13.916 0.388 1.00 95.94 77 ASN A C 1
ATOM 590 O O . ASN A 1 77 ? -8.440 14.694 0.412 1.00 95.94 77 ASN A O 1
ATOM 594 N N . ASN A 1 78 ? -10.564 14.211 0.946 1.00 95.44 78 ASN A N 1
ATOM 595 C CA . ASN A 1 78 ? -10.845 15.415 1.722 1.00 95.44 78 ASN A CA 1
ATOM 596 C C . ASN A 1 78 ? -10.627 15.224 3.235 1.00 95.44 78 ASN A C 1
ATOM 598 O O . ASN A 1 78 ? -10.812 16.176 3.991 1.00 95.44 78 ASN A O 1
ATOM 602 N N . ASP A 1 79 ? -10.242 14.026 3.688 1.00 96.38 79 ASP A N 1
ATOM 603 C CA . ASP A 1 79 ? -9.870 13.780 5.081 1.00 96.38 79 ASP A CA 1
ATOM 604 C C . ASP A 1 79 ? -8.550 14.514 5.406 1.00 96.38 79 ASP A C 1
ATOM 606 O O . ASP A 1 79 ? -7.578 14.387 4.652 1.00 96.38 79 ASP A O 1
ATOM 610 N N . PRO A 1 80 ? -8.455 15.251 6.530 1.00 93.88 80 PRO A N 1
ATOM 611 C CA . PRO A 1 80 ? -7.234 15.965 6.915 1.00 93.88 80 PRO A CA 1
ATOM 612 C C . PRO A 1 80 ? -5.980 15.083 7.007 1.00 93.88 80 PRO A C 1
ATOM 614 O O . PRO A 1 80 ? -4.862 15.568 6.829 1.00 93.88 80 PRO A O 1
ATOM 617 N N . ARG A 1 81 ? -6.145 13.781 7.266 1.00 94.56 81 ARG A N 1
ATOM 618 C CA . ARG A 1 81 ? -5.048 12.813 7.395 1.00 94.56 81 ARG A CA 1
ATOM 619 C C . ARG A 1 81 ? -4.511 12.332 6.051 1.00 94.56 81 ARG A C 1
ATOM 621 O O . ARG A 1 81 ? -3.404 11.799 5.988 1.00 94.56 81 ARG A O 1
ATOM 628 N N . PHE A 1 82 ? -5.274 12.516 4.976 1.00 96.69 82 PHE A N 1
ATOM 629 C CA . PHE A 1 82 ? -5.054 11.875 3.682 1.00 96.69 82 PHE A CA 1
ATOM 630 C C . PHE A 1 82 ? -3.648 12.111 3.117 1.00 96.69 82 PHE A C 1
ATOM 632 O O . PHE A 1 82 ? -2.900 11.166 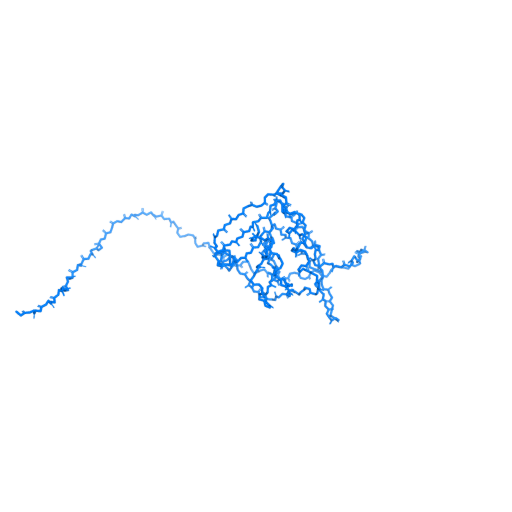2.863 1.00 96.69 82 PHE A O 1
ATOM 639 N N . ASN A 1 83 ? -3.246 13.377 2.985 1.00 96.69 83 ASN A N 1
ATOM 640 C CA . ASN A 1 83 ? -1.933 13.728 2.441 1.00 96.69 83 ASN A CA 1
ATOM 641 C C . ASN A 1 83 ? -0.787 13.271 3.350 1.00 96.69 83 ASN A C 1
ATOM 643 O O . ASN A 1 83 ? 0.274 12.883 2.856 1.00 96.69 83 ASN A O 1
ATOM 647 N N . ASN A 1 84 ? -1.000 13.277 4.668 1.00 95.94 84 ASN A N 1
ATOM 648 C CA . ASN A 1 84 ? 0.021 12.840 5.609 1.00 95.94 84 ASN A CA 1
ATOM 649 C C . ASN A 1 84 ? 0.274 11.332 5.489 1.00 95.94 84 ASN A C 1
ATOM 651 O O . ASN A 1 84 ? 1.424 10.915 5.379 1.00 95.94 84 ASN A O 1
ATOM 655 N N . LEU A 1 85 ? -0.787 10.524 5.390 1.00 96.50 85 LEU A N 1
ATOM 656 C CA . LEU A 1 85 ? -0.672 9.079 5.171 1.00 96.50 85 LEU A CA 1
ATOM 657 C C . LEU A 1 85 ? 0.093 8.750 3.884 1.00 96.50 85 LEU A C 1
ATOM 659 O O . LEU A 1 85 ? 0.932 7.848 3.884 1.00 96.50 85 LEU A O 1
ATOM 663 N N . ILE A 1 86 ? -0.137 9.503 2.804 1.00 95.88 86 ILE A N 1
ATOM 664 C CA . ILE A 1 86 ? 0.612 9.344 1.547 1.00 95.88 86 ILE A CA 1
ATOM 665 C C . ILE A 1 86 ? 2.095 9.638 1.763 1.00 95.88 86 ILE A C 1
ATOM 667 O O . ILE A 1 86 ? 2.941 8.840 1.363 1.00 95.88 86 ILE A O 1
ATOM 671 N N . ASN A 1 87 ? 2.420 10.768 2.391 1.00 93.81 87 ASN A N 1
ATOM 672 C CA . ASN A 1 87 ? 3.804 11.191 2.595 1.00 93.81 87 ASN A CA 1
ATOM 673 C C . ASN A 1 87 ? 4.570 10.225 3.505 1.00 93.81 87 ASN A C 1
ATOM 675 O O . ASN A 1 87 ? 5.681 9.817 3.168 1.00 93.81 87 ASN A O 1
ATOM 679 N N . MET A 1 88 ? 3.954 9.796 4.606 1.00 93.56 88 MET A N 1
ATOM 680 C CA . MET A 1 88 ? 4.537 8.815 5.521 1.00 93.56 88 MET A CA 1
ATOM 681 C C . MET A 1 88 ? 4.726 7.454 4.840 1.00 93.56 88 MET A C 1
ATOM 683 O O . MET A 1 88 ? 5.774 6.833 4.988 1.00 93.56 88 MET A O 1
ATOM 687 N N . THR A 1 89 ? 3.768 7.014 4.017 1.00 93.50 89 THR A N 1
ATOM 688 C CA . THR A 1 89 ? 3.908 5.771 3.239 1.00 93.50 89 THR A CA 1
ATOM 689 C C . THR A 1 89 ? 5.027 5.881 2.200 1.00 93.50 89 THR A C 1
ATOM 691 O O . THR A 1 89 ? 5.835 4.966 2.066 1.00 93.50 89 THR A O 1
ATOM 694 N N . LYS A 1 90 ? 5.151 7.020 1.504 1.00 91.50 90 LYS A N 1
ATOM 695 C CA . LYS A 1 90 ? 6.253 7.281 0.561 1.00 91.50 90 LYS A CA 1
ATOM 696 C C . LYS A 1 90 ? 7.621 7.259 1.228 1.00 91.50 90 LYS A C 1
ATOM 698 O O . LYS A 1 90 ? 8.561 6.738 0.638 1.00 91.50 90 LYS A O 1
ATOM 703 N N . ALA A 1 91 ? 7.737 7.772 2.451 1.00 89.31 91 ALA A N 1
ATOM 704 C CA . ALA A 1 91 ? 8.986 7.726 3.207 1.00 89.31 91 ALA A CA 1
ATOM 705 C C . ALA A 1 91 ? 9.457 6.284 3.482 1.00 89.31 91 ALA A C 1
ATOM 707 O O . ALA A 1 91 ? 10.658 6.042 3.622 1.00 89.31 91 ALA A O 1
ATOM 708 N N . ARG A 1 92 ? 8.535 5.307 3.484 1.00 88.50 92 ARG A N 1
ATOM 709 C CA . ARG A 1 92 ? 8.870 3.879 3.608 1.00 88.50 92 ARG A CA 1
ATOM 710 C C . ARG A 1 92 ? 9.495 3.276 2.351 1.00 88.50 92 ARG A C 1
ATOM 712 O O . ARG A 1 92 ? 10.117 2.221 2.449 1.00 88.50 92 ARG A O 1
ATOM 719 N N . LEU A 1 93 ? 9.336 3.939 1.204 1.00 85.75 93 LEU A N 1
ATOM 720 C CA . LEU A 1 93 ? 9.864 3.530 -0.102 1.00 85.75 93 LEU A CA 1
ATOM 721 C C . LEU A 1 93 ? 11.243 4.136 -0.403 1.00 85.75 93 LEU A C 1
ATOM 723 O O . LEU A 1 93 ? 11.755 3.995 -1.512 1.00 85.75 93 LEU A O 1
ATOM 727 N N . ASP A 1 94 ? 11.835 4.840 0.559 1.00 71.44 94 ASP A N 1
ATOM 728 C CA . ASP A 1 94 ? 13.159 5.429 0.413 1.00 71.44 94 ASP A CA 1
ATOM 729 C C . ASP A 1 94 ? 14.242 4.337 0.495 1.00 71.44 94 ASP A C 1
ATOM 731 O O . ASP A 1 94 ? 14.484 3.769 1.558 1.00 71.44 94 ASP A O 1
ATOM 735 N N . GLY A 1 95 ? 14.871 4.008 -0.636 1.00 63.94 95 GLY A N 1
ATOM 736 C CA . GLY A 1 95 ? 15.935 3.004 -0.724 1.00 63.94 95 GLY A CA 1
ATOM 737 C C . GLY A 1 95 ? 15.820 2.078 -1.936 1.00 63.94 95 GLY A C 1
ATOM 738 O O . GLY A 1 95 ? 15.054 2.320 -2.870 1.00 63.94 95 GLY A O 1
ATOM 739 N N . SER A 1 96 ? 16.620 1.011 -1.928 1.00 65.81 96 SER A N 1
ATOM 740 C CA . SER A 1 96 ? 16.577 -0.039 -2.947 1.00 65.81 96 SER A CA 1
ATOM 741 C C . SER A 1 96 ? 15.344 -0.910 -2.749 1.00 65.81 96 SER A C 1
ATOM 743 O O . SER A 1 96 ? 15.262 -1.646 -1.770 1.00 65.81 96 SER A O 1
ATOM 745 N N . ILE A 1 97 ? 14.397 -0.826 -3.680 1.00 75.94 97 ILE A N 1
ATOM 746 C CA . ILE A 1 97 ? 13.265 -1.748 -3.751 1.00 75.94 97 ILE A CA 1
ATOM 747 C C . ILE A 1 97 ? 13.553 -2.772 -4.843 1.00 75.94 97 ILE A C 1
ATOM 749 O O . ILE A 1 97 ? 13.824 -2.409 -5.992 1.00 75.94 97 ILE A O 1
ATOM 753 N N . ASP A 1 98 ? 13.481 -4.042 -4.466 1.00 77.38 98 ASP A N 1
ATOM 754 C CA . ASP A 1 98 ? 13.656 -5.199 -5.329 1.00 77.38 98 ASP A CA 1
ATOM 755 C C . ASP A 1 98 ? 12.305 -5.804 -5.712 1.00 77.38 98 ASP A C 1
ATOM 757 O O . ASP A 1 98 ? 11.300 -5.637 -5.020 1.00 77.38 98 ASP A O 1
ATOM 761 N N . ILE A 1 99 ? 12.294 -6.548 -6.819 1.00 78.31 99 ILE A N 1
ATOM 762 C CA . ILE A 1 99 ? 11.155 -7.377 -7.223 1.00 78.31 99 ILE A CA 1
ATOM 763 C C . ILE A 1 99 ? 11.419 -8.799 -6.747 1.00 78.31 99 ILE A C 1
ATOM 765 O O . ILE A 1 99 ? 12.361 -9.451 -7.207 1.00 78.31 99 ILE A O 1
ATOM 769 N N . TYR A 1 100 ? 10.560 -9.320 -5.878 1.00 74.94 100 TYR A N 1
ATOM 770 C CA . TYR A 1 100 ? 10.634 -10.717 -5.470 1.00 74.94 100 TYR A CA 1
ATOM 771 C C . TYR A 1 100 ? 9.900 -11.609 -6.469 1.00 74.94 100 TYR A C 1
ATOM 773 O O . TYR A 1 100 ? 8.784 -11.322 -6.889 1.00 74.94 100 TYR A O 1
ATOM 781 N N . LYS A 1 101 ? 10.498 -12.753 -6.814 1.00 68.19 101 LYS A N 1
ATOM 782 C CA . LYS A 1 101 ? 9.879 -13.778 -7.678 1.00 68.19 101 LYS A CA 1
ATOM 783 C C . LYS A 1 101 ? 8.857 -14.658 -6.937 1.00 68.19 101 LYS A 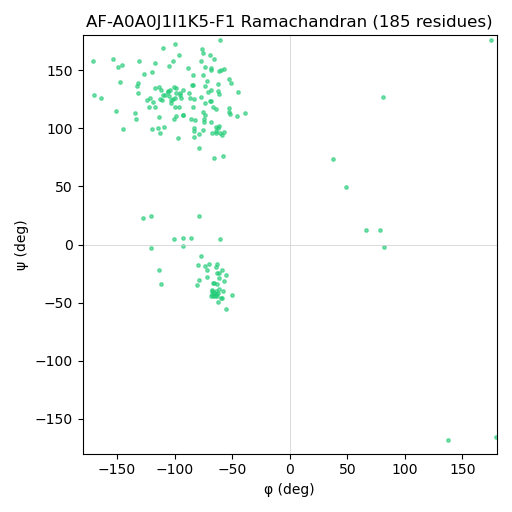C 1
ATOM 785 O O . LYS A 1 101 ? 8.649 -15.807 -7.319 1.00 68.19 101 LYS A O 1
ATOM 790 N N . SER A 1 102 ? 8.265 -14.167 -5.852 1.00 73.88 102 SER A N 1
ATOM 791 C CA . SER A 1 102 ? 7.208 -14.883 -5.140 1.00 73.88 102 SER A CA 1
ATOM 792 C C . SER A 1 102 ? 5.854 -14.630 -5.796 1.00 73.88 102 SER A C 1
ATOM 794 O O . SER A 1 102 ? 5.574 -13.547 -6.310 1.00 73.88 102 SER A O 1
ATOM 796 N N . VAL A 1 103 ? 5.004 -15.654 -5.771 1.00 73.88 103 VAL A N 1
ATOM 797 C CA . VAL A 1 103 ? 3.606 -15.536 -6.181 1.00 73.88 103 VAL A CA 1
ATOM 798 C C . VAL A 1 103 ? 2.792 -15.229 -4.932 1.00 73.88 103 VAL A C 1
ATOM 800 O O . VAL A 1 103 ? 2.680 -16.074 -4.051 1.00 73.88 103 VAL A O 1
ATOM 803 N N . ILE A 1 104 ? 2.249 -14.017 -4.861 1.00 80.00 104 ILE A N 1
ATOM 804 C CA . ILE A 1 104 ? 1.156 -13.678 -3.947 1.00 80.00 104 ILE A CA 1
ATOM 805 C C . ILE A 1 104 ? -0.140 -13.878 -4.729 1.00 80.00 104 ILE A C 1
ATOM 807 O O . ILE A 1 104 ? -0.242 -13.453 -5.878 1.00 80.00 104 ILE A O 1
ATOM 811 N N . THR A 1 105 ? -1.123 -14.549 -4.142 1.00 85.00 105 THR A N 1
ATOM 812 C CA . THR A 1 105 ? -2.446 -14.729 -4.744 1.00 85.00 105 THR A CA 1
ATOM 813 C C . THR A 1 105 ? -3.436 -13.687 -4.221 1.00 85.00 105 THR A C 1
ATOM 815 O O . THR A 1 105 ? -3.242 -13.080 -3.169 1.00 85.00 105 THR A O 1
ATOM 818 N N . LEU A 1 106 ? -4.559 -13.504 -4.920 1.00 86.94 106 LEU A N 1
ATOM 819 C CA . LEU A 1 106 ? -5.664 -12.678 -4.410 1.00 86.94 106 LEU A CA 1
ATOM 820 C C . LEU A 1 106 ? -6.245 -13.226 -3.094 1.00 86.94 106 LEU A C 1
ATOM 822 O O . LEU A 1 106 ? -6.739 -12.455 -2.270 1.00 86.94 106 LEU A O 1
ATOM 826 N N . SER A 1 107 ? -6.164 -14.544 -2.882 1.00 88.38 107 SER A N 1
ATOM 827 C CA . SER A 1 107 ? -6.555 -15.171 -1.618 1.00 88.38 107 SER A CA 1
ATOM 828 C C . SER A 1 107 ? -5.614 -14.766 -0.484 1.00 88.38 107 SER A C 1
ATOM 830 O O . SER A 1 107 ? -6.087 -14.478 0.610 1.00 88.38 107 SER A O 1
ATOM 832 N N . ASP A 1 108 ? -4.305 -14.687 -0.744 1.00 87.94 108 ASP A N 1
ATOM 833 C CA . ASP A 1 108 ? -3.324 -14.239 0.253 1.00 87.94 108 ASP A CA 1
ATOM 834 C C . ASP A 1 108 ? -3.564 -12.777 0.637 1.00 87.94 108 ASP A C 1
ATOM 836 O O . ASP A 1 108 ? -3.576 -12.438 1.818 1.00 87.94 108 ASP A O 1
ATOM 840 N N . VAL A 1 109 ? -3.844 -11.925 -0.355 1.00 88.25 109 VAL A N 1
ATOM 841 C CA . VAL A 1 109 ? -4.216 -10.520 -0.128 1.00 88.25 109 VAL A CA 1
ATOM 842 C C . VAL A 1 109 ? -5.475 -10.412 0.732 1.00 88.25 109 VAL A C 1
ATOM 844 O O . VAL A 1 109 ? -5.520 -9.623 1.674 1.00 88.25 109 VAL A O 1
ATOM 847 N N . SER A 1 110 ? -6.502 -11.206 0.424 1.00 90.75 110 SER A N 1
ATOM 848 C CA . SER A 1 110 ? -7.755 -11.204 1.188 1.00 90.75 110 SER A CA 1
ATOM 849 C C . SER A 1 110 ? -7.517 -11.654 2.632 1.00 90.75 110 SER A C 1
ATOM 851 O O . SER A 1 110 ? -7.952 -10.985 3.565 1.00 90.75 110 SER A O 1
ATOM 853 N N . ALA A 1 111 ? -6.726 -12.712 2.831 1.00 89.88 111 ALA A N 1
ATOM 854 C CA . ALA A 1 111 ? -6.352 -13.187 4.159 1.00 89.88 111 ALA A CA 1
ATOM 855 C C . ALA A 1 111 ? -5.524 -12.159 4.954 1.00 89.88 111 ALA A C 1
ATOM 857 O O . ALA A 1 111 ? -5.664 -12.078 6.174 1.00 89.88 111 ALA A O 1
ATOM 858 N N . GLN A 1 112 ? -4.675 -11.362 4.295 1.00 88.31 112 GLN A N 1
ATOM 859 C CA . GLN A 1 112 ? -3.951 -10.264 4.946 1.00 88.31 112 GLN A CA 1
ATOM 860 C C . GLN A 1 112 ? -4.897 -9.148 5.400 1.00 88.31 112 GLN A C 1
ATOM 862 O O . GLN A 1 112 ? -4.794 -8.704 6.544 1.00 88.31 112 GLN A O 1
ATOM 867 N N . LYS A 1 113 ? -5.863 -8.748 4.562 1.00 91.38 113 LYS A N 1
ATOM 868 C CA . LYS A 1 113 ? -6.891 -7.751 4.926 1.00 91.38 113 LYS A CA 1
ATOM 869 C C . LYS A 1 113 ? -7.698 -8.163 6.164 1.00 91.38 113 LYS A C 1
ATOM 871 O O . LYS A 1 113 ? -8.118 -7.306 6.937 1.00 91.38 113 LYS A O 1
ATOM 876 N N . GLU A 1 114 ? -7.891 -9.464 6.371 1.00 91.19 114 GLU A N 1
ATOM 877 C CA . GLU A 1 114 ? -8.600 -10.012 7.534 1.00 91.19 114 GLU A CA 1
ATOM 878 C C . GLU A 1 114 ? -7.758 -10.058 8.817 1.00 91.19 114 GLU A C 1
ATOM 880 O O . GLU A 1 114 ? -8.308 -9.979 9.914 1.00 91.19 114 GLU A O 1
ATOM 885 N N . LYS A 1 115 ? -6.435 -10.216 8.706 1.00 88.12 115 LYS A N 1
ATOM 886 C CA 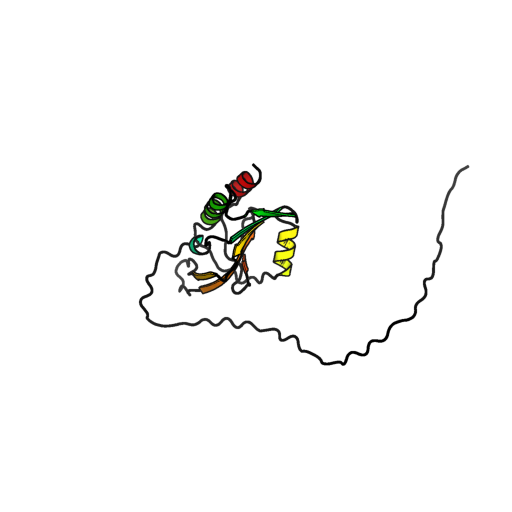. LYS A 1 115 ? -5.575 -10.595 9.845 1.00 88.12 115 LYS A CA 1
ATOM 887 C C . LYS A 1 115 ? -4.585 -9.528 10.280 1.00 88.12 115 LYS A C 1
ATOM 889 O O . LYS A 1 115 ? -4.085 -9.598 11.398 1.00 88.12 115 LYS A O 1
ATOM 894 N N . THR A 1 116 ? -4.255 -8.598 9.395 1.00 87.44 116 THR A N 1
ATOM 895 C CA . THR A 1 116 ? -3.142 -7.666 9.587 1.00 87.44 116 THR A CA 1
ATOM 896 C C . THR A 1 116 ? -3.569 -6.238 9.328 1.00 87.44 116 THR A C 1
ATOM 898 O O . THR A 1 116 ? -4.538 -5.987 8.610 1.00 87.44 116 THR A O 1
ATOM 901 N N . ASP A 1 117 ? -2.811 -5.313 9.904 1.00 91.31 117 ASP A N 1
ATOM 902 C CA . ASP A 1 117 ? -2.965 -3.899 9.617 1.00 91.31 117 ASP A CA 1
ATOM 903 C C . ASP A 1 117 ? -2.328 -3.600 8.260 1.00 91.31 117 ASP A C 1
ATOM 905 O O . ASP A 1 117 ? -1.175 -3.962 8.016 1.00 91.31 117 ASP A O 1
ATOM 909 N N . LEU A 1 118 ? -3.077 -2.971 7.356 1.00 93.38 118 LEU A N 1
ATOM 910 C CA . LEU A 1 118 ? -2.563 -2.560 6.049 1.00 93.38 118 LEU A CA 1
ATOM 911 C C . LEU A 1 118 ? -3.249 -1.296 5.539 1.00 93.38 118 LEU A C 1
ATOM 913 O O . LEU A 1 118 ? -4.413 -1.026 5.847 1.00 93.38 118 LEU A O 1
ATOM 917 N N . LEU A 1 119 ? -2.531 -0.542 4.711 1.00 96.38 119 LEU A N 1
ATOM 918 C CA . LEU A 1 119 ? -3.106 0.507 3.878 1.00 96.38 119 LEU A CA 1
ATOM 919 C C . LEU A 1 119 ? -3.278 -0.000 2.452 1.00 96.38 119 LEU A C 1
ATOM 921 O O . LEU A 1 119 ? -2.369 -0.586 1.872 1.00 96.38 119 LEU A O 1
ATOM 925 N N . GLU A 1 120 ? -4.426 0.289 1.860 1.00 97.12 120 GLU A N 1
ATOM 926 C CA . GLU A 1 120 ? -4.680 0.096 0.440 1.00 97.12 120 GLU A CA 1
ATOM 927 C C . GLU A 1 120 ? -4.956 1.450 -0.207 1.00 97.12 120 GLU A C 1
ATOM 929 O O . GLU A 1 120 ? -5.904 2.153 0.146 1.00 97.12 120 GLU A O 1
ATOM 934 N N . PHE A 1 121 ? -4.110 1.831 -1.155 1.00 98.06 121 PHE A N 1
ATOM 935 C CA . PHE A 1 121 ? -4.252 3.058 -1.925 1.00 98.06 121 PHE A CA 1
ATOM 936 C C . PHE A 1 121 ? -5.030 2.706 -3.185 1.00 98.06 121 PHE A C 1
ATOM 938 O O . PHE A 1 121 ? -4.524 1.972 -4.033 1.00 98.06 121 PHE A O 1
ATOM 945 N N . VAL A 1 122 ? -6.263 3.201 -3.289 1.00 98.06 122 VAL A N 1
ATOM 946 C CA . VAL A 1 122 ? -7.199 2.834 -4.358 1.00 98.06 122 VAL A CA 1
ATOM 947 C C . VAL A 1 122 ? -7.288 3.956 -5.383 1.00 98.06 122 VAL A C 1
ATOM 949 O O . VAL A 1 122 ? -7.474 5.123 -5.024 1.00 98.06 122 VAL A O 1
ATOM 952 N N . TYR A 1 123 ? -7.201 3.585 -6.657 1.00 97.69 123 TYR A N 1
ATOM 953 C CA . TYR A 1 123 ? -7.278 4.484 -7.800 1.00 97.69 123 TYR A CA 1
ATOM 954 C C . TYR A 1 123 ? -8.506 4.141 -8.649 1.00 97.69 123 TYR A C 1
ATOM 956 O O . TYR A 1 123 ? -8.751 2.971 -8.942 1.00 97.69 123 TYR A O 1
ATOM 964 N N . ASP A 1 124 ? -9.269 5.153 -9.067 1.00 95.62 124 ASP A N 1
ATOM 965 C CA . ASP A 1 124 ? -10.458 4.948 -9.913 1.00 95.62 124 ASP A CA 1
ATOM 966 C C . ASP A 1 124 ? -10.064 4.543 -11.342 1.00 95.62 124 ASP A C 1
ATOM 968 O O . ASP A 1 124 ? -10.794 3.826 -12.023 1.00 95.62 124 ASP A O 1
ATOM 972 N N . ASN A 1 125 ? -8.880 4.981 -11.782 1.00 94.94 125 ASN A N 1
ATOM 973 C CA . ASN A 1 125 ? -8.301 4.674 -13.084 1.00 94.94 125 ASN A CA 1
ATOM 974 C C . ASN A 1 125 ? -6.992 3.895 -12.924 1.00 94.94 125 ASN A C 1
ATOM 976 O O . ASN A 1 125 ? -6.297 4.026 -11.916 1.00 94.94 125 ASN A O 1
ATOM 980 N N . ASN A 1 126 ? -6.619 3.142 -13.961 1.00 94.12 126 ASN A N 1
ATOM 981 C CA . ASN A 1 126 ? -5.305 2.512 -14.018 1.00 94.12 126 ASN A CA 1
ATOM 982 C C . ASN A 1 126 ? -4.202 3.575 -14.010 1.00 94.12 126 ASN A C 1
ATOM 984 O O . ASN A 1 126 ? -4.190 4.496 -14.826 1.00 94.12 126 ASN A O 1
ATOM 988 N N . VAL A 1 127 ? -3.245 3.393 -13.114 1.00 93.00 127 VAL A N 1
ATOM 989 C CA . VAL A 1 127 ? -2.000 4.138 -13.054 1.00 93.00 127 VAL A CA 1
ATOM 990 C C . VAL A 1 127 ? -0.933 3.342 -13.787 1.00 93.00 127 VAL A C 1
ATOM 992 O O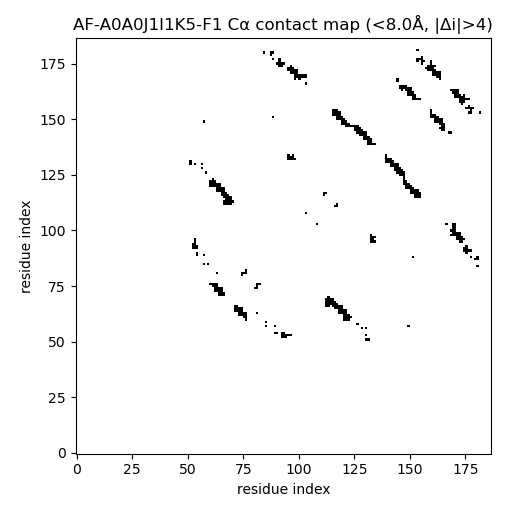 . VAL A 1 127 ? -0.753 2.153 -13.532 1.00 93.00 127 VAL A O 1
ATOM 995 N N . GLU A 1 128 ? -0.213 4.004 -14.688 1.00 90.75 128 GLU A N 1
ATOM 996 C CA . GLU A 1 128 ? 0.915 3.422 -15.406 1.00 90.75 128 GLU A CA 1
ATOM 997 C C . GLU A 1 128 ? 2.222 4.092 -14.976 1.00 90.75 128 GLU A C 1
ATOM 999 O O . GLU A 1 128 ? 2.371 5.314 -15.051 1.00 90.75 128 GLU A O 1
ATOM 1004 N N . VAL A 1 129 ? 3.183 3.283 -14.529 1.00 86.44 129 VAL A N 1
ATOM 1005 C CA . VAL A 1 129 ? 4.517 3.740 -14.135 1.00 86.44 129 VAL A CA 1
ATOM 1006 C C . VAL A 1 129 ? 5.576 2.854 -14.772 1.00 86.44 129 VAL A C 1
ATOM 1008 O O . VAL A 1 129 ? 5.482 1.629 -14.762 1.00 86.44 129 VAL A O 1
ATOM 1011 N N . PHE A 1 130 ? 6.623 3.484 -15.296 1.00 82.94 130 PHE A N 1
ATOM 1012 C CA . PHE A 1 130 ? 7.826 2.793 -15.731 1.00 82.94 130 PHE A CA 1
ATOM 1013 C C . PHE A 1 130 ? 8.904 2.933 -14.665 1.00 82.94 130 PHE A C 1
ATOM 1015 O O . PHE A 1 130 ? 9.486 4.004 -14.503 1.00 82.94 130 PHE A O 1
ATOM 1022 N N . TRP A 1 131 ? 9.199 1.850 -13.965 1.00 80.50 131 TRP A N 1
ATOM 1023 C CA . TRP A 1 131 ? 10.108 1.852 -12.826 1.00 80.50 131 TRP A CA 1
ATOM 1024 C C . TRP A 1 131 ? 11.303 0.928 -13.072 1.00 80.50 131 TRP A C 1
ATOM 1026 O O . TRP A 1 131 ? 11.192 -0.065 -13.787 1.00 80.50 131 TRP A O 1
ATOM 1036 N N . LYS A 1 132 ? 12.469 1.265 -12.517 1.00 78.25 132 LYS A N 1
ATOM 1037 C CA . LYS A 1 132 ? 13.657 0.398 -12.556 1.00 78.25 132 LYS A CA 1
ATOM 1038 C C . LYS A 1 132 ? 14.035 0.043 -11.116 1.00 78.25 132 LYS A C 1
ATOM 1040 O O . LYS A 1 132 ? 14.278 0.983 -10.357 1.00 78.25 132 LYS A O 1
ATOM 1045 N N . PRO A 1 133 ? 14.103 -1.249 -10.748 1.00 73.81 133 PRO A N 1
ATOM 1046 C CA . PRO A 1 133 ? 14.616 -1.663 -9.451 1.00 73.81 133 PRO A CA 1
ATOM 1047 C C . PRO A 1 133 ? 16.069 -1.239 -9.294 1.00 73.81 133 PRO A C 1
ATOM 1049 O O . PRO A 1 133 ? 16.830 -1.166 -10.266 1.00 73.81 133 PRO A O 1
ATOM 1052 N N . HIS A 1 134 ? 16.453 -0.964 -8.053 1.00 65.56 134 HIS A N 1
ATOM 1053 C CA . HIS A 1 134 ? 17.824 -0.603 -7.744 1.00 65.56 134 HIS A CA 1
ATOM 1054 C C . HIS A 1 134 ? 18.704 -1.854 -7.810 1.00 65.56 134 HIS 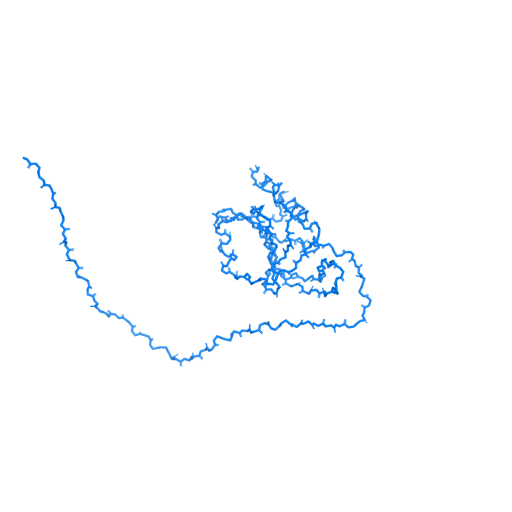A C 1
ATOM 1056 O O . HIS A 1 134 ? 18.696 -2.681 -6.908 1.00 65.56 134 HIS A O 1
ATOM 1062 N N . ALA A 1 135 ? 19.508 -1.985 -8.861 1.00 56.25 135 ALA A N 1
ATOM 1063 C CA . ALA A 1 135 ? 20.438 -3.099 -8.989 1.00 56.25 135 ALA A CA 1
ATOM 1064 C C . ALA A 1 135 ? 21.829 -2.712 -8.470 1.00 56.25 135 ALA A C 1
ATOM 1066 O O . ALA A 1 135 ? 22.435 -1.759 -8.963 1.00 56.25 135 ALA A O 1
ATOM 1067 N N . ASN A 1 136 ? 22.367 -3.500 -7.537 1.00 53.50 136 ASN A N 1
ATOM 1068 C CA . ASN A 1 136 ? 23.791 -3.507 -7.191 1.00 53.50 136 ASN A CA 1
ATOM 1069 C C . ASN A 1 136 ? 24.619 -4.031 -8.385 1.00 53.50 136 ASN A C 1
ATOM 1071 O O . ASN A 1 136 ? 25.055 -5.178 -8.395 1.00 53.50 136 ASN A O 1
ATOM 1075 N N . GLY A 1 137 ? 24.793 -3.212 -9.425 1.00 46.97 137 GLY A N 1
ATOM 1076 C CA . GLY A 1 137 ? 25.701 -3.493 -10.544 1.00 46.97 137 GLY A CA 1
ATOM 1077 C C . GLY A 1 137 ? 25.210 -4.478 -11.616 1.00 46.97 137 GLY A C 1
ATOM 1078 O O . GLY A 1 137 ? 26.020 -4.895 -12.438 1.00 46.97 137 GLY A O 1
ATOM 1079 N N . GLN A 1 138 ? 23.924 -4.847 -11.656 1.00 53.25 138 GLN A N 1
ATOM 1080 C CA . GLN A 1 138 ? 23.352 -5.674 -12.736 1.00 53.25 138 GLN A CA 1
ATOM 1081 C C . GLN A 1 138 ? 22.489 -4.860 -13.712 1.00 53.25 138 GLN A C 1
ATOM 1083 O O . GLN A 1 138 ? 21.932 -3.821 -13.355 1.00 53.25 138 GLN A O 1
ATOM 1088 N N . THR A 1 139 ? 22.380 -5.345 -14.954 1.00 52.72 139 THR A N 1
ATOM 1089 C CA . THR A 1 139 ? 21.609 -4.732 -16.046 1.00 52.72 139 THR A CA 1
ATOM 1090 C C . THR A 1 139 ? 20.164 -4.466 -15.617 1.00 52.72 139 THR A C 1
ATOM 1092 O O . THR A 1 139 ? 19.417 -5.387 -15.289 1.00 52.72 139 THR A O 1
ATOM 1095 N N . GLN A 1 140 ? 19.769 -3.192 -15.604 1.00 63.84 140 GLN A N 1
ATOM 1096 C CA . GLN A 1 140 ? 18.454 -2.768 -15.130 1.00 63.84 140 GLN A CA 1
ATOM 1097 C C . GLN A 1 140 ? 17.417 -2.862 -16.248 1.00 63.84 140 GLN A C 1
ATOM 1099 O O . GLN A 1 140 ? 17.390 -2.026 -17.155 1.00 63.84 140 GLN A O 1
ATOM 1104 N N . TYR A 1 141 ? 16.517 -3.837 -16.153 1.00 70.06 141 TYR A N 1
ATOM 1105 C CA . TYR A 1 141 ? 15.287 -3.814 -16.937 1.00 70.06 141 TYR A CA 1
ATOM 1106 C C . TYR A 1 141 ? 14.334 -2.761 -16.364 1.00 70.06 141 TYR A C 1
ATOM 1108 O O . TYR A 1 141 ? 14.181 -2.630 -15.148 1.00 70.06 141 TYR A O 1
ATOM 1116 N N . GLN A 1 142 ? 13.712 -1.981 -17.248 1.00 78.19 142 GLN A N 1
ATOM 1117 C CA . GLN A 1 142 ? 12.605 -1.112 -16.873 1.00 78.19 142 GLN A CA 1
ATOM 1118 C C . GLN A 1 142 ? 11.323 -1.933 -16.876 1.00 78.19 142 GLN A C 1
ATOM 1120 O O . GLN A 1 142 ? 10.978 -2.553 -17.877 1.00 78.19 142 GLN A O 1
ATOM 1125 N N . TYR A 1 143 ? 10.617 -1.913 -15.758 1.00 78.94 143 TYR A N 1
ATOM 1126 C CA . TYR A 1 143 ? 9.350 -2.593 -15.581 1.00 78.94 143 TYR A CA 1
ATOM 1127 C C . TYR A 1 143 ? 8.227 -1.607 -15.849 1.00 78.94 143 TYR A C 1
ATOM 1129 O O . TYR A 1 143 ? 8.192 -0.511 -15.285 1.00 78.94 143 TYR A O 1
ATOM 1137 N N . ARG A 1 144 ? 7.305 -2.008 -16.719 1.00 85.31 144 ARG A N 1
ATOM 1138 C CA . ARG A 1 144 ? 6.016 -1.346 -16.871 1.00 85.31 144 ARG A CA 1
ATOM 1139 C C . ARG A 1 144 ? 5.080 -1.908 -15.807 1.00 85.31 144 ARG A C 1
ATOM 1141 O O . ARG A 1 144 ? 4.813 -3.107 -15.795 1.00 85.31 144 ARG A O 1
ATOM 1148 N N . LEU A 1 145 ? 4.612 -1.048 -14.915 1.00 86.12 145 LEU A N 1
ATOM 1149 C CA . LEU A 1 145 ? 3.642 -1.371 -13.878 1.00 86.12 145 LEU A CA 1
ATOM 1150 C C . LEU A 1 145 ? 2.332 -0.671 -14.212 1.00 86.12 145 LEU A C 1
ATOM 1152 O O . LEU A 1 145 ? 2.316 0.546 -14.380 1.00 86.12 145 LEU A O 1
ATOM 1156 N N . VAL A 1 146 ? 1.251 -1.444 -14.306 1.00 90.06 146 VAL A N 1
ATOM 1157 C CA . VAL A 1 146 ? -0.110 -0.933 -14.493 1.00 90.06 146 VAL A CA 1
ATOM 1158 C C . VAL A 1 146 ? -0.961 -1.428 -13.333 1.00 90.06 146 VAL A C 1
ATOM 1160 O O . VAL A 1 146 ? -1.102 -2.638 -13.161 1.00 90.06 146 VAL A O 1
ATOM 1163 N N . TYR A 1 147 ? -1.499 -0.512 -12.530 1.00 92.94 147 TYR A N 1
ATOM 1164 C CA . TYR A 1 147 ? -2.208 -0.853 -11.296 1.00 92.94 147 TYR A CA 1
ATOM 1165 C C . TYR A 1 147 ? -3.363 0.091 -10.988 1.00 92.94 147 TYR A C 1
ATOM 1167 O O . TYR A 1 147 ? -3.354 1.253 -11.375 1.00 92.94 147 TYR A O 1
ATOM 1175 N N . ASN A 1 148 ? -4.347 -0.409 -10.250 1.00 95.88 148 ASN A N 1
ATOM 1176 C CA . ASN A 1 148 ? -5.439 0.382 -9.675 1.00 95.88 148 ASN A CA 1
ATOM 1177 C C . ASN A 1 148 ? -5.489 0.281 -8.142 1.00 95.88 148 ASN A C 1
ATOM 1179 O O . ASN A 1 148 ? -6.307 0.940 -7.500 1.00 95.88 148 ASN A O 1
ATOM 1183 N N . SER A 1 149 ? -4.608 -0.526 -7.548 1.00 95.94 149 SER A N 1
ATOM 1184 C CA . SER A 1 149 ? -4.457 -0.624 -6.103 1.00 95.94 149 SER A CA 1
ATOM 1185 C C . SER A 1 149 ? -3.007 -0.927 -5.726 1.00 95.94 149 SER A C 1
ATOM 1187 O O . SER A 1 149 ? -2.314 -1.704 -6.390 1.00 95.94 149 SER A O 1
ATOM 1189 N N . LEU A 1 150 ? -2.546 -0.270 -4.665 1.00 95.31 150 LEU A N 1
ATOM 1190 C CA . LEU A 1 150 ? -1.267 -0.525 -4.010 1.00 95.31 150 LEU A CA 1
ATOM 1191 C C . LEU A 1 150 ? -1.535 -0.879 -2.552 1.00 95.31 150 LEU A C 1
ATOM 1193 O O . LEU A 1 150 ? -2.184 -0.110 -1.845 1.00 95.31 150 LEU A O 1
ATOM 1197 N N . ILE A 1 151 ? -1.028 -2.021 -2.100 1.00 94.31 151 ILE A N 1
ATOM 1198 C CA . ILE A 1 151 ? -1.210 -2.496 -0.728 1.00 94.31 151 ILE A CA 1
ATOM 1199 C C . ILE A 1 151 ? 0.114 -2.427 0.021 1.00 94.31 151 ILE A C 1
ATOM 1201 O O . ILE A 1 151 ? 1.130 -2.950 -0.437 1.00 94.31 151 ILE A O 1
ATOM 1205 N N . PHE A 1 152 ? 0.059 -1.804 1.193 1.00 93.56 152 PHE A N 1
ATOM 1206 C CA . PHE A 1 152 ? 1.158 -1.617 2.124 1.00 93.56 152 PHE A CA 1
ATOM 1207 C C . PHE A 1 152 ? 0.790 -2.284 3.448 1.00 93.56 152 PHE A C 1
ATOM 1209 O O . PHE A 1 152 ? 0.056 -1.682 4.240 1.00 93.56 152 PHE A O 1
ATOM 1216 N N . PRO A 1 153 ? 1.276 -3.504 3.713 1.00 90.44 153 PRO A N 1
ATOM 1217 C CA . PRO A 1 153 ? 1.207 -4.069 5.048 1.00 90.44 153 PRO A CA 1
ATOM 1218 C C . PRO A 1 153 ? 1.896 -3.138 6.059 1.00 90.44 153 PRO A C 1
ATOM 1220 O O . PRO A 1 153 ? 2.759 -2.320 5.712 1.00 90.44 153 PRO A O 1
ATOM 1223 N N . LEU A 1 154 ? 1.426 -3.194 7.303 1.00 89.88 154 LEU A N 1
ATOM 1224 C CA . LEU A 1 154 ? 1.935 -2.421 8.436 1.00 89.88 154 LEU A CA 1
ATOM 1225 C C . LEU A 1 154 ? 2.430 -3.339 9.559 1.00 89.88 154 LEU A C 1
ATOM 1227 O O . LEU A 1 154 ? 2.461 -2.936 10.715 1.00 89.88 154 LEU A O 1
ATOM 1231 N N . ASP A 1 155 ? 2.814 -4.575 9.249 1.00 79.19 155 ASP A N 1
ATOM 1232 C CA . ASP A 1 155 ? 3.197 -5.555 10.270 1.00 79.19 155 ASP A CA 1
ATOM 1233 C C . ASP A 1 155 ? 4.604 -5.333 10.856 1.00 79.19 155 ASP A C 1
ATOM 1235 O O . ASP A 1 155 ? 4.968 -5.961 11.852 1.00 79.19 155 ASP A O 1
ATOM 1239 N N . GLY A 1 156 ? 5.400 -4.438 10.256 1.00 66.75 156 GLY A N 1
ATOM 1240 C CA . GLY A 1 156 ? 6.728 -4.062 10.746 1.00 66.75 156 GLY A CA 1
ATOM 1241 C C . GLY A 1 156 ? 7.760 -5.183 10.702 1.00 66.75 156 GLY A C 1
ATOM 1242 O O . GLY A 1 156 ? 8.845 -5.064 11.277 1.00 66.75 156 GLY A O 1
ATOM 1243 N N . THR A 1 157 ? 7.465 -6.280 10.007 1.00 67.31 157 THR A N 1
ATOM 1244 C CA . THR A 1 157 ? 8.413 -7.377 9.859 1.00 67.31 157 THR A CA 1
ATOM 1245 C C . THR A 1 157 ? 9.489 -7.028 8.826 1.00 67.31 157 THR A C 1
ATOM 1247 O O . THR A 1 157 ? 9.290 -6.223 7.919 1.00 67.31 157 THR A O 1
ATOM 1250 N N . ARG A 1 158 ? 10.659 -7.690 8.889 1.00 49.97 158 ARG A N 1
ATOM 1251 C CA . ARG A 1 158 ? 11.753 -7.553 7.891 1.00 49.97 158 ARG A CA 1
ATOM 1252 C C . ARG A 1 158 ? 11.358 -7.957 6.451 1.00 49.97 158 ARG A C 1
ATOM 1254 O O . ARG A 1 158 ? 12.221 -8.045 5.582 1.00 49.97 158 ARG A O 1
ATOM 1261 N N . ARG A 1 159 ? 10.086 -8.283 6.222 1.00 58.72 159 ARG A N 1
ATOM 1262 C CA . ARG A 1 159 ? 9.483 -8.767 4.979 1.00 58.72 159 ARG A CA 1
ATOM 1263 C C . ARG A 1 159 ? 8.262 -7.938 4.585 1.00 58.72 159 ARG A C 1
ATOM 1265 O O . ARG A 1 159 ? 7.410 -8.424 3.856 1.00 58.72 159 ARG A O 1
ATOM 1272 N N . ASP A 1 160 ? 8.174 -6.706 5.064 1.00 71.81 160 ASP A N 1
ATOM 1273 C CA . ASP A 1 160 ? 7.103 -5.825 4.639 1.00 71.81 160 ASP A CA 1
ATOM 1274 C C . ASP A 1 160 ? 7.308 -5.462 3.157 1.00 71.81 160 ASP A C 1
ATOM 1276 O O . ASP A 1 160 ? 8.395 -5.028 2.748 1.00 71.81 160 ASP A O 1
ATOM 1280 N N . TRP A 1 161 ? 6.296 -5.736 2.336 1.00 83.50 161 TRP A N 1
ATOM 1281 C CA . TRP A 1 161 ? 6.369 -5.636 0.883 1.00 83.50 161 TRP A CA 1
ATOM 1282 C C . TRP A 1 161 ? 5.173 -4.871 0.330 1.00 83.50 161 TRP A C 1
ATOM 1284 O O . TRP A 1 161 ? 4.031 -5.106 0.711 1.00 83.50 161 TRP A O 1
ATOM 1294 N N . LEU A 1 162 ? 5.428 -4.020 -0.655 1.00 87.00 162 LEU A N 1
ATOM 1295 C CA . LEU A 1 162 ? 4.407 -3.401 -1.481 1.00 87.00 162 LEU A CA 1
ATOM 1296 C C . LEU A 1 162 ? 3.836 -4.435 -2.461 1.00 87.00 162 LEU A C 1
ATOM 1298 O O . LEU A 1 162 ? 4.556 -4.995 -3.290 1.00 87.00 162 LEU A O 1
ATOM 1302 N N . ILE A 1 163 ? 2.525 -4.652 -2.404 1.00 87.69 163 ILE A N 1
ATOM 1303 C CA . ILE A 1 163 ? 1.797 -5.488 -3.362 1.00 87.69 163 ILE A CA 1
ATOM 1304 C C . ILE A 1 163 ? 1.120 -4.575 -4.386 1.00 87.69 163 ILE A C 1
ATOM 1306 O O . ILE A 1 163 ? 0.369 -3.666 -4.032 1.00 87.69 163 ILE A O 1
ATOM 1310 N N . VAL A 1 164 ? 1.383 -4.826 -5.667 1.00 87.69 164 VAL A N 1
ATOM 1311 C CA . VAL A 1 164 ? 0.853 -4.050 -6.796 1.00 87.69 164 VAL A CA 1
ATOM 1312 C C . VAL A 1 164 ? -0.286 -4.835 -7.446 1.00 87.69 164 VAL A C 1
ATOM 1314 O O . VAL A 1 164 ? -0.074 -5.970 -7.873 1.00 87.69 164 VAL A O 1
ATOM 1317 N N . LEU A 1 165 ? -1.490 -4.255 -7.512 1.00 86.31 165 LEU A N 1
ATOM 1318 C CA . LEU A 1 165 ? -2.684 -4.907 -8.061 1.00 86.31 165 LEU A CA 1
ATOM 1319 C C . LEU A 1 165 ? -3.188 -4.232 -9.354 1.00 86.31 165 LEU A C 1
ATOM 1321 O O . LEU A 1 165 ? -3.321 -3.009 -9.376 1.00 86.31 165 LEU A O 1
ATOM 1325 N N . PRO A 1 166 ? -3.552 -5.003 -10.402 1.00 83.50 166 PRO A N 1
ATOM 1326 C CA . PRO A 1 166 ? -3.507 -6.465 -10.462 1.00 83.50 166 PRO A CA 1
ATOM 1327 C C . PRO A 1 166 ? -2.064 -6.994 -10.476 1.00 83.50 166 PRO A C 1
ATOM 1329 O O . PRO A 1 166 ? -1.151 -6.331 -10.961 1.00 83.50 166 PRO A O 1
ATOM 1332 N N . ILE A 1 167 ? -1.864 -8.196 -9.931 1.00 74.62 167 ILE A N 1
ATOM 1333 C CA . ILE A 1 167 ? -0.532 -8.789 -9.752 1.00 74.62 167 ILE A CA 1
ATOM 1334 C C . ILE A 1 167 ? 0.051 -9.122 -11.126 1.00 74.62 167 ILE A C 1
ATOM 1336 O O . ILE A 1 167 ? -0.371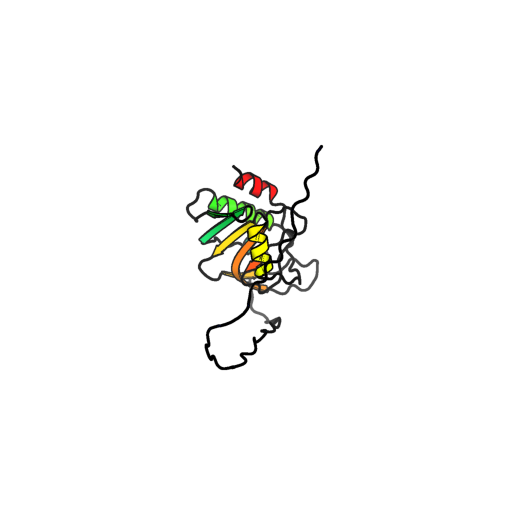 -10.077 -11.776 1.00 74.62 167 ILE A O 1
ATOM 1340 N N . GLN A 1 168 ? 1.008 -8.315 -11.576 1.00 66.75 168 GLN A N 1
ATOM 1341 C CA . GLN A 1 168 ? 1.743 -8.536 -12.829 1.00 66.75 168 GLN A CA 1
ATOM 1342 C C . GLN A 1 168 ? 3.209 -8.878 -12.578 1.00 66.75 168 GLN A C 1
ATOM 1344 O O . GLN A 1 168 ? 3.802 -9.675 -13.298 1.00 66.75 168 GLN A O 1
ATOM 1349 N N . ASN A 1 169 ? 3.770 -8.290 -11.528 1.00 67.62 169 ASN A N 1
ATOM 1350 C CA . ASN A 1 169 ? 5.116 -8.524 -11.043 1.00 67.62 169 ASN A CA 1
ATOM 1351 C C . ASN A 1 169 ? 4.980 -8.885 -9.561 1.00 67.62 169 ASN A C 1
ATOM 1353 O O . ASN A 1 169 ? 4.030 -8.439 -8.913 1.00 67.62 169 ASN A O 1
ATOM 1357 N N . GLY A 1 170 ? 5.854 -9.750 -9.045 1.00 73.44 170 GLY A N 1
ATOM 1358 C CA . GLY A 1 170 ? 5.788 -10.142 -7.637 1.00 73.44 170 GLY A CA 1
ATOM 1359 C C . GLY A 1 170 ? 5.956 -8.944 -6.685 1.00 73.44 170 GLY A C 1
ATOM 1360 O O . GLY A 1 170 ? 6.173 -7.814 -7.136 1.00 73.44 170 GLY A O 1
ATOM 1361 N N . PRO A 1 171 ? 5.831 -9.161 -5.367 1.00 77.50 171 PRO A N 1
ATOM 1362 C CA . PRO A 1 171 ? 5.864 -8.080 -4.390 1.00 77.50 171 PRO A CA 1
ATOM 1363 C C . PRO A 1 171 ? 7.177 -7.292 -4.438 1.00 77.50 171 PRO A C 1
ATOM 1365 O O . PRO A 1 171 ? 8.241 -7.833 -4.760 1.00 77.50 171 PRO A O 1
ATOM 1368 N N . LEU A 1 172 ? 7.083 -6.010 -4.094 1.00 84.69 172 LEU A N 1
ATOM 1369 C CA . LEU A 1 172 ? 8.182 -5.056 -4.123 1.00 84.69 172 LEU A CA 1
ATOM 1370 C C . LEU A 1 172 ? 8.672 -4.768 -2.700 1.00 84.69 172 LEU A C 1
ATOM 1372 O O . LEU A 1 172 ? 7.876 -4.399 -1.842 1.00 84.69 172 LEU A O 1
ATOM 1376 N N . GLY A 1 173 ? 9.966 -4.893 -2.418 1.00 83.19 173 GLY A N 1
ATOM 1377 C CA . GLY A 1 173 ? 10.491 -4.535 -1.096 1.00 83.19 173 GLY A CA 1
ATOM 1378 C C . GLY A 1 173 ? 11.991 -4.764 -0.937 1.00 83.19 173 GLY A C 1
ATOM 1379 O O . GLY A 1 173 ? 12.669 -4.990 -1.936 1.00 83.19 173 GLY A O 1
ATOM 1380 N N . PRO A 1 174 ? 12.511 -4.742 0.300 1.00 82.56 174 PRO A N 1
ATOM 1381 C CA . PRO A 1 174 ? 11.786 -4.525 1.558 1.00 82.56 174 PRO A CA 1
ATOM 1382 C C . PRO A 1 174 ? 11.361 -3.060 1.768 1.00 82.56 174 PRO A C 1
ATOM 1384 O O . PRO A 1 174 ? 12.016 -2.140 1.285 1.00 82.56 174 PRO A O 1
ATOM 1387 N N . LEU A 1 175 ? 10.275 -2.840 2.514 1.00 86.00 175 LEU A N 1
ATOM 1388 C CA . LEU A 1 175 ? 9.849 -1.514 2.977 1.00 86.00 175 LEU A CA 1
ATOM 1389 C C . LEU A 1 175 ? 10.508 -1.160 4.318 1.00 86.00 175 LEU A C 1
ATOM 1391 O O . LEU A 1 175 ? 10.777 -2.039 5.139 1.00 86.00 175 LEU A O 1
ATOM 1395 N N . LYS A 1 176 ? 10.715 0.136 4.592 1.00 87.31 176 LYS A N 1
ATOM 1396 C CA . LYS A 1 176 ? 11.067 0.574 5.957 1.00 87.31 176 LYS A CA 1
ATOM 1397 C C . LYS A 1 176 ? 9.907 0.322 6.934 1.00 87.31 176 LYS A C 1
ATOM 1399 O O . LYS A 1 176 ? 8.741 0.226 6.528 1.00 87.31 176 LYS A O 1
ATOM 1404 N N . SER A 1 177 ? 10.245 0.268 8.226 1.00 87.12 177 SER A N 1
ATOM 1405 C CA . SER A 1 177 ? 9.292 0.058 9.327 1.00 87.12 177 SER A CA 1
ATOM 1406 C C . SER A 1 177 ? 8.090 1.023 9.255 1.00 87.12 177 SER A C 1
ATOM 1408 O O . SER A 1 177 ? 8.282 2.203 8.951 1.00 87.12 177 SER A O 1
ATOM 1410 N N . PRO A 1 178 ? 6.859 0.554 9.537 1.00 89.88 178 PRO A N 1
ATOM 1411 C CA . PRO A 1 178 ? 5.651 1.367 9.599 1.00 89.88 178 PRO A CA 1
ATOM 1412 C C . PRO A 1 178 ? 5.418 2.030 10.967 1.00 89.88 178 PRO A C 1
ATOM 1414 O O . PRO A 1 178 ? 4.365 2.635 11.139 1.00 89.88 178 PRO A O 1
ATOM 1417 N N . ASP A 1 179 ? 6.337 1.937 11.938 1.00 86.88 179 ASP A N 1
ATOM 1418 C CA . ASP A 1 179 ? 6.098 2.360 13.334 1.00 86.88 179 ASP A CA 1
ATOM 1419 C C . ASP A 1 179 ? 5.507 3.773 13.475 1.00 86.88 179 ASP A C 1
ATOM 1421 O O . ASP A 1 179 ? 4.585 3.995 14.260 1.00 86.88 179 ASP A O 1
ATOM 1425 N N . GLU A 1 180 ? 6.015 4.745 12.715 1.00 86.62 180 GLU A N 1
ATOM 1426 C CA . GLU A 1 180 ? 5.487 6.116 12.735 1.00 86.62 180 GLU A CA 1
ATOM 1427 C C . GLU A 1 180 ? 4.073 6.195 12.149 1.00 86.62 180 GLU A C 1
ATOM 1429 O O . GLU A 1 180 ? 3.216 6.898 12.685 1.00 86.62 180 GLU A O 1
ATOM 1434 N N . LEU A 1 181 ? 3.806 5.439 11.082 1.00 90.25 181 LEU A N 1
ATOM 1435 C CA . LEU A 1 181 ? 2.504 5.384 10.422 1.00 90.25 181 LEU A CA 1
ATOM 1436 C C . LEU A 1 181 ? 1.450 4.731 11.327 1.00 90.25 181 LEU A C 1
ATOM 1438 O O . LEU A 1 181 ? 0.342 5.246 11.443 1.00 90.25 181 LEU A O 1
ATOM 1442 N N . LEU A 1 182 ? 1.808 3.640 12.011 1.00 88.69 182 LEU A N 1
ATOM 1443 C CA . LEU A 1 182 ? 0.943 2.978 12.989 1.00 88.69 182 LEU A CA 1
ATOM 1444 C C . LEU A 1 182 ? 0.615 3.892 14.169 1.00 88.69 182 LEU A C 1
ATOM 1446 O O . LEU A 1 182 ? -0.533 3.941 14.602 1.00 88.69 182 LEU A O 1
ATOM 1450 N N . LYS A 1 183 ? 1.597 4.643 14.686 1.00 87.75 183 LYS A N 1
ATOM 1451 C CA . LYS A 1 183 ? 1.341 5.635 15.741 1.00 87.75 183 LYS A CA 1
ATOM 1452 C C . LYS A 1 183 ? 0.326 6.674 15.276 1.00 87.75 183 LYS A C 1
ATOM 1454 O O . LYS A 1 183 ? -0.618 6.943 16.003 1.00 87.75 183 LYS A O 1
ATOM 1459 N N . TYR A 1 184 ? 0.489 7.199 14.062 1.00 90.25 184 TYR A N 1
ATOM 1460 C CA . TYR A 1 184 ? -0.403 8.207 13.489 1.00 90.25 184 TYR A CA 1
ATOM 1461 C C . TYR A 1 184 ? -1.828 7.697 13.211 1.00 90.25 184 TYR A C 1
ATOM 1463 O O . TYR A 1 184 ? -2.790 8.445 13.327 1.00 90.25 184 TYR A O 1
ATOM 1471 N N . LEU A 1 185 ? -1.990 6.424 12.844 1.00 87.56 185 LEU A N 1
ATOM 1472 C CA . LEU A 1 185 ? -3.313 5.825 12.625 1.00 87.56 185 LEU A CA 1
ATOM 1473 C C . LEU A 1 185 ? -4.093 5.587 13.927 1.00 87.56 185 LEU A C 1
ATOM 1475 O O . LEU A 1 185 ? -5.318 5.486 13.882 1.00 87.56 185 LEU A O 1
ATOM 1479 N N . ASN A 1 186 ? -3.392 5.502 15.060 1.00 80.12 186 ASN A N 1
ATOM 1480 C CA . ASN A 1 186 ? -3.957 5.218 16.380 1.00 80.12 186 ASN A CA 1
ATOM 1481 C C . ASN A 1 186 ? -4.149 6.469 17.262 1.00 80.12 186 ASN A C 1
ATOM 1483 O O . ASN A 1 186 ? -4.512 6.326 18.430 1.00 80.12 186 ASN A O 1
ATOM 1487 N N . THR A 1 187 ? -3.891 7.670 16.733 1.00 76.81 187 THR A N 1
ATOM 1488 C CA . THR A 1 187 ? -4.240 8.955 17.371 1.00 76.81 187 THR A CA 1
ATOM 1489 C C . THR A 1 187 ? -5.616 9.427 16.941 1.00 76.81 187 THR A C 1
ATOM 1491 O O . THR A 1 187 ? -6.373 9.883 17.821 1.00 76.81 187 THR A O 1
#

=== Feature glossary ===
Legend for the data blocks above and below:

— What the protein is —

The amino-acid sequence is the protein's primary structure: the linear order of residues from the N-terminus to the C-terminus, written in one-letter code. Everything else here — the 3D coordinates, the secondary structure, the domain annotations — is ultimately a consequence of this string.

Database cross-references. InterPro integrates a dozen domain/family signature databases into unified entries with residue-range hits. GO terms attach function/process/location labels with evidence codes. CATH codes position the fold in a four-level structural taxonomy. Organism is the NCBI-taxonomy species name.

— Where its atoms are —

The mmCIF block holds the 3D Cartesian coordinates of each backbone atom (N, Cα, C, O) in ångströms. mmCIF is the PDB's canonical archive format — a tagged-loop text representation of the atomic model.

The six renders are orthographic views along the three Cartesian axes in both directions. Representation (cartoon, sticks, or surface) and color scheme (sequence-rainbow or by-chain) vary across proteins so the training set covers all the common visualization conventions.

— Local backbone conformation —

Secondary structure is the local, repeating backbone conformation. DSSP classifies it into eight states by reading the hydrogen-bond network: three helix types (H, G, I), two β types (E, B), two non-regular types (T, S), and unstructured coil (-).

SS3 is a coarse helix/strand/coil call (letters a/b/c) made by the P-SEA algorithm from inter-Cα distances and dihedrals. It is less detailed than DSSP but needs only Cα positions.

Backbone dihedral angles. Every residue except chain termini has a φ (preceding-C → N → Cα → C) and a ψ (N → Cα → C → next-N). They are reported in degrees following the IUPAC sign convention. Secondary structure is essentially a statement about which (φ, ψ) basin each residue occupies.

— Global shape and packing —

The geometric summary reports three shape descriptors. Rg (radius of gyration) measures how spread out the Cα atoms are about their centre of mass; compact globular proteins have small Rg, elongated or unfolded ones large. Cα contacts (<8 Å, |i−j|>4) count long-range residue pairs in spatial proximity — high for tightly packed folds, near zero for rods or random coil. The bounding-box extents give the protein's footprint along x, y, z in Å.

Solvent accessibility: the surface area of each residue that a 1.4 Å water probe can touch, in Å². When only backbone atoms are present the absolute values are lower than full-atom SASA (side chains contribute most of the area) and are flagged as backbone-only.

Plot images: a contact map (which residues are close in 3D, as an N×N binary image), a Ramachandran scatter (backbone torsion angles, revealing secondary-structure composition at a glance), and — for AlphaFold structures — a PAE heatmap (pairwise prediction confidence).

— Structural neighborhood —

Foldseek's 3Di representation compresses backbone geometry into a per-residue letter drawn from a learned twenty-state alphabet. It captures the tertiary interaction pattern around each residue — which residues are packed against it in space, regardless of where they are in sequence.

Structural nearest neighbors (via Foldseek easy-search vs the PDB). Reported per hit: target PDB id, E-value, and alignment TM-score. A TM-score above ~0.5 is the conventional threshold for 'same fold'.

— Confidence and disorder —

pLDDT (predicted Local Distance Difference Test) is AlphaFold's per-residue confidence score, ranging from 0 to 100. Values above 90 indicate high confidence (typically well-packed cores); 70–90 is confident; 50–70 low confidence; below 50 usually means the region is disordered or the prediction is unreliable there. AlphaFold stores pLDDT in the mmCIF B-factor column.

For experimental (PDB) structures, the B-factor (temperature factor) quantifies the positional spread of each atom in the crystal — a combination of thermal vibration and static disorder — in units of Å². High B-factors mark flexible loops or poorly resolved regions; low B-factors mark the rigid, well-ordered core.

Predicted Aligned Error (PAE) is an AlphaFold confidence matrix: entry (i, j) is the expected error in the position of residue j, in ångströms, when the prediction is superimposed on the true structure at residue i. Low PAE within a block of residues means that block is internally rigid and well-predicted; high PAE between two blocks means their relative placement is uncertain even if each block individually is confident.